Protein AF-A0A0T6AT13-F1 (afdb_monomer_lite)

Organism: NCBI:txid1629725

Foldseek 3Di:
DDDDDDPPDPPDPPVVVVVVVVVVVVVVVVVVVVVVVVVVVVVVVVVVVVVVVVVVVVVVVVVVVVVVVVVVVVVVVVPDDDDDDDDDDDDDDDDDDPVVVPVVVVVCVPDDDPPPCVVVVVDPVVVVVVVVVVVCVVPPPDDPDPDDPPLPVVLQVQLVVLQVVLVVCVVVVNLVSSLVSLVSSCVSPVLALVSLLSNLVSCVVVVVLVSSLVSLVSSCVSPVPPVSSVVSNVD

InterPro domains:
  IPR011990 Tetratricopeptide-like helical domain superfamily [G3DSA:1.25.40.10] (143-235)
  IPR011990 Tetratricopeptide-like helical domain superfamily [SSF48452] (158-235)
  IPR019734 Tetratricopeptide repeat [PS50005] (159-192)
  IPR019734 Tetratricopeptide repeat [SM00028] (159-192)
  IPR019734 Tetratricopeptide repeat [SM00028] (193-226)
  IPR051966 RNA polymerase II-associated protein 3 [PTHR46423] (151-234)

Structure (mmCIF, N/CA/C/O backbone):
data_AF-A0A0T6AT13-F1
#
_entry.id   AF-A0A0T6AT13-F1
#
loop_
_atom_site.group_PDB
_atom_site.id
_atom_site.type_symbol
_atom_site.label_atom_id
_atom_site.label_alt_id
_atom_site.label_comp_id
_atom_site.label_asym_id
_atom_site.label_entity_id
_atom_site.label_seq_id
_atom_site.pdbx_PDB_ins_code
_atom_site.Cartn_x
_atom_site.Cartn_y
_atom_site.Cartn_z
_atom_site.occupancy
_atom_site.B_iso_or_equiv
_atom_site.auth_seq_id
_atom_site.auth_comp_id
_atom_site.auth_asym_id
_atom_site.auth_atom_id
_atom_site.pdbx_PDB_model_num
ATOM 1 N N . LEU A 1 1 ? -25.275 63.028 41.346 1.00 38.91 1 LEU A N 1
ATOM 2 C CA . LEU A 1 1 ? -23.896 62.851 40.832 1.00 38.91 1 LEU A CA 1
ATOM 3 C C . LEU A 1 1 ? -23.951 62.010 39.558 1.00 38.91 1 LEU A C 1
ATOM 5 O O . LEU A 1 1 ? -23.822 60.796 39.616 1.00 38.91 1 LEU A O 1
ATOM 9 N N . PHE A 1 2 ? -24.221 62.655 38.420 1.00 42.12 2 PHE A N 1
ATOM 10 C CA . PHE A 1 2 ? -24.147 62.031 37.097 1.00 42.12 2 PHE A CA 1
ATOM 11 C C . PHE A 1 2 ? -22.669 61.923 36.704 1.00 42.12 2 PHE A C 1
ATOM 13 O O . PHE A 1 2 ? -22.025 62.946 36.481 1.00 42.12 2 PHE A O 1
ATOM 20 N N . LYS A 1 3 ? -22.113 60.708 36.652 1.00 43.31 3 LYS A N 1
ATOM 21 C CA . LYS A 1 3 ? -20.824 60.470 35.992 1.00 43.31 3 LYS A CA 1
ATOM 22 C C . LYS A 1 3 ? -21.090 60.056 34.548 1.00 43.31 3 LYS A C 1
ATOM 24 O O . LYS A 1 3 ? -21.742 59.051 34.292 1.00 43.31 3 LYS A O 1
ATOM 29 N N . LEU A 1 4 ? -20.588 60.895 33.647 1.00 47.19 4 LEU A N 1
ATOM 30 C CA . LEU A 1 4 ? -20.510 60.721 32.203 1.00 47.19 4 LEU A CA 1
ATOM 31 C C . LEU A 1 4 ? -19.910 59.354 31.848 1.00 47.19 4 LEU A C 1
ATOM 33 O O . LEU A 1 4 ? -18.768 59.063 32.201 1.00 47.19 4 LEU A O 1
ATOM 37 N N . ILE A 1 5 ? -20.677 58.537 31.129 1.00 48.38 5 ILE A N 1
ATOM 38 C CA . ILE A 1 5 ? -20.179 57.334 30.462 1.00 48.38 5 ILE A CA 1
ATOM 39 C C . ILE A 1 5 ? -19.706 57.772 29.072 1.00 48.38 5 ILE A C 1
ATOM 41 O O . ILE A 1 5 ? -20.489 58.282 28.273 1.00 48.38 5 ILE A O 1
ATOM 45 N N . ASN A 1 6 ? -18.404 57.623 28.822 1.00 49.78 6 ASN A N 1
ATOM 46 C CA . ASN A 1 6 ? -17.755 57.887 27.538 1.00 49.78 6 ASN A CA 1
ATOM 47 C C . ASN A 1 6 ? -18.427 57.089 26.398 1.00 49.78 6 ASN A C 1
ATOM 49 O O . ASN A 1 6 ? -18.512 55.865 26.509 1.00 49.78 6 ASN A O 1
ATOM 53 N N . PRO A 1 7 ? -18.822 57.712 25.271 1.00 52.53 7 PRO A N 1
ATOM 54 C CA . PRO A 1 7 ? -19.516 57.025 24.174 1.00 52.53 7 PRO A CA 1
ATOM 55 C C . PRO A 1 7 ? -18.611 56.212 23.219 1.00 52.53 7 PRO A C 1
ATOM 57 O O . PRO A 1 7 ? -19.068 55.812 22.154 1.00 52.53 7 PRO A O 1
ATOM 60 N N . HIS A 1 8 ? -17.346 55.933 23.567 1.00 51.00 8 HIS A N 1
ATOM 61 C CA . HIS A 1 8 ? -16.377 55.315 22.641 1.00 51.00 8 HIS A CA 1
ATOM 62 C C . HIS A 1 8 ? -15.803 53.949 23.047 1.00 51.00 8 HIS A C 1
ATOM 64 O O . HIS A 1 8 ? -14.926 53.440 22.354 1.00 51.00 8 HIS A O 1
ATOM 70 N N . GLN A 1 9 ? -16.296 53.298 24.103 1.00 53.25 9 GLN A N 1
ATOM 71 C CA . GLN A 1 9 ? -15.906 51.910 24.384 1.00 53.25 9 GLN A CA 1
ATOM 72 C C . GLN A 1 9 ? -16.997 50.942 23.932 1.00 53.25 9 GLN A C 1
ATOM 74 O O . GLN A 1 9 ? -17.896 50.579 24.687 1.00 53.25 9 GLN A O 1
ATOM 79 N N . ILE A 1 10 ? -16.899 50.516 22.671 1.00 57.34 10 ILE A N 1
ATOM 80 C CA . ILE A 1 10 ? -17.617 49.343 22.170 1.00 57.34 10 ILE A CA 1
ATOM 81 C C . ILE A 1 10 ? -17.019 48.134 22.897 1.00 57.34 10 ILE A C 1
ATOM 83 O O . ILE A 1 10 ? -15.952 47.642 22.540 1.00 57.34 10 ILE A O 1
ATOM 87 N N . PHE A 1 11 ? -17.679 47.691 23.966 1.00 51.84 11 PHE A N 1
ATOM 88 C CA . PHE A 1 11 ? -17.294 46.499 24.711 1.00 51.84 11 PHE A CA 1
ATOM 89 C C . PHE A 1 11 ? -17.642 45.268 23.867 1.00 51.84 11 PHE A C 1
ATOM 91 O O . PHE A 1 11 ? -18.781 44.798 23.855 1.00 51.84 11 PHE A O 1
ATOM 98 N N . ILE A 1 12 ? -16.676 44.788 23.084 1.00 61.16 12 ILE A N 1
ATOM 99 C CA . ILE A 1 12 ? -16.826 43.559 22.306 1.00 61.16 12 ILE A CA 1
ATOM 100 C C . ILE A 1 12 ? -16.731 42.387 23.297 1.00 61.16 12 ILE A C 1
ATOM 102 O O . ILE A 1 12 ? -15.705 42.242 23.962 1.00 61.16 12 ILE A O 1
ATOM 106 N N . PRO A 1 13 ? -17.777 41.551 23.445 1.00 68.75 13 PRO A N 1
ATOM 107 C CA . PRO A 1 13 ? -17.724 40.402 24.340 1.00 68.75 13 PRO A CA 1
ATOM 108 C C . PRO A 1 13 ? -16.609 39.444 23.901 1.00 68.75 13 PRO A C 1
ATOM 110 O O . PRO A 1 13 ? -16.434 39.201 22.708 1.00 68.75 13 PRO A O 1
ATOM 113 N N . HIS A 1 14 ? -15.874 38.879 24.862 1.00 67.62 14 HIS A N 1
ATOM 114 C CA . HIS A 1 14 ? -14.700 38.020 24.634 1.00 67.62 14 HIS A CA 1
ATOM 115 C C . HIS A 1 14 ? -14.957 36.875 23.634 1.00 67.62 14 HIS A C 1
ATOM 117 O O . HIS A 1 14 ? -14.102 36.541 22.819 1.00 67.62 14 HIS A O 1
ATOM 123 N N . SER A 1 15 ? -16.182 36.346 23.609 1.00 68.81 15 SER A N 1
ATOM 124 C CA . SER A 1 15 ? -16.637 35.338 22.647 1.00 68.81 15 SER A CA 1
ATOM 125 C C . SER A 1 15 ? -16.619 35.806 21.185 1.00 68.81 15 SER A C 1
ATOM 127 O O . SER A 1 15 ? -16.363 34.999 20.298 1.00 68.81 15 SER A O 1
ATOM 129 N N . ARG A 1 16 ? -16.841 37.096 20.908 1.00 72.50 16 ARG A N 1
ATOM 130 C CA . ARG A 1 16 ? -16.719 37.668 19.556 1.00 72.50 16 ARG A CA 1
ATOM 131 C C . ARG A 1 16 ? -15.264 37.892 19.152 1.00 72.50 16 ARG A C 1
ATOM 133 O O . ARG A 1 16 ? -14.948 37.710 17.983 1.00 72.50 16 ARG A O 1
ATOM 140 N N . GLN A 1 17 ? -14.386 38.223 20.099 1.00 72.12 17 GLN A N 1
ATOM 141 C CA . GLN A 1 17 ? -12.953 38.379 19.830 1.00 72.12 17 GLN A CA 1
ATOM 142 C C . GLN A 1 17 ? -12.318 37.044 19.419 1.00 72.12 17 GLN A C 1
ATOM 144 O O . GLN A 1 17 ? -11.641 36.970 18.399 1.00 72.12 17 GLN A O 1
ATOM 149 N N . LEU A 1 18 ? -12.640 35.972 20.148 1.00 74.19 18 LEU A N 1
ATOM 150 C CA . LEU A 1 18 ? -12.190 34.615 19.826 1.00 74.19 18 LEU A CA 1
ATOM 151 C C . LEU A 1 18 ? -12.711 34.132 18.466 1.00 74.19 18 LEU A C 1
ATOM 153 O O . LEU A 1 18 ? -12.005 33.441 17.739 1.00 74.19 18 LEU A O 1
ATOM 157 N N . TRP A 1 19 ? -13.936 34.514 18.094 1.00 76.25 19 TRP A N 1
ATOM 158 C CA . TRP A 1 19 ? -14.505 34.153 16.795 1.00 76.25 19 TRP A CA 1
ATOM 159 C C . TRP A 1 19 ? -13.797 34.872 15.638 1.00 76.25 19 TRP A C 1
ATOM 161 O O . TRP A 1 19 ? -13.517 34.260 14.610 1.00 76.25 19 TRP A O 1
ATOM 171 N N . ILE A 1 20 ? -13.442 36.148 15.821 1.00 77.94 20 ILE A N 1
ATOM 172 C CA . ILE A 1 20 ? -12.659 36.917 14.843 1.00 77.94 20 ILE A CA 1
ATOM 173 C C . ILE A 1 20 ? -11.252 36.326 14.689 1.00 77.94 20 ILE A C 1
ATOM 175 O O . ILE A 1 20 ? -10.783 36.164 13.561 1.00 77.94 20 ILE A O 1
ATOM 179 N N . GLU A 1 21 ? -10.591 35.957 15.788 1.00 78.56 21 GLU A N 1
ATOM 180 C CA . GLU A 1 21 ? -9.278 35.301 15.744 1.00 78.56 21 GLU A CA 1
ATOM 181 C C . GLU A 1 21 ? -9.344 33.927 15.068 1.00 78.56 21 GLU A C 1
ATOM 183 O O . GLU A 1 21 ? -8.502 33.624 14.227 1.00 78.56 21 GLU A O 1
ATOM 188 N N . PHE A 1 22 ? -10.381 33.130 15.341 1.00 82.56 22 PHE A N 1
ATOM 189 C CA . PHE A 1 22 ? -10.577 31.824 14.708 1.00 82.56 22 PHE A CA 1
ATOM 190 C C . PHE A 1 22 ? -10.792 31.929 13.191 1.00 82.56 22 PHE A C 1
ATOM 192 O O . PHE A 1 22 ? -10.155 31.210 12.420 1.00 82.56 22 PHE A O 1
ATOM 199 N N . VAL A 1 23 ? -11.643 32.856 12.738 1.00 80.38 23 VAL A N 1
ATOM 200 C CA . VAL A 1 23 ? -11.892 33.085 11.303 1.00 80.38 23 VAL A CA 1
ATOM 201 C C . VAL A 1 23 ? -10.645 33.638 10.604 1.00 80.38 23 VAL A C 1
ATOM 203 O O . VAL A 1 23 ? -10.339 33.244 9.475 1.00 80.38 23 VAL A O 1
ATOM 206 N N . SER A 1 24 ? -9.887 34.501 11.284 1.00 80.00 24 SER A N 1
ATOM 207 C CA . SER A 1 24 ? -8.624 35.044 10.768 1.00 80.00 24 SER A CA 1
ATOM 208 C C . SER A 1 24 ? -7.549 33.962 10.657 1.00 80.00 24 SER A C 1
ATOM 210 O O . SER A 1 24 ? -6.867 33.876 9.638 1.00 80.00 24 SER A O 1
ATOM 212 N N . PHE A 1 25 ? -7.439 33.086 11.657 1.00 80.62 25 PHE A N 1
ATOM 213 C CA . PHE A 1 25 ? -6.496 31.969 11.664 1.00 80.62 25 PHE A CA 1
ATOM 214 C C . PHE A 1 25 ? -6.848 30.920 10.604 1.00 80.62 25 PHE A C 1
ATOM 216 O O . PHE A 1 25 ? -5.976 30.479 9.859 1.00 80.62 25 PHE A O 1
ATOM 223 N N . SER A 1 26 ? -8.134 30.589 10.453 1.00 81.38 26 SER A N 1
ATOM 224 C CA . SER A 1 26 ? -8.601 29.697 9.387 1.00 81.38 26 SER A CA 1
ATOM 225 C C . SER A 1 26 ? -8.338 30.280 7.998 1.00 81.38 26 SER A C 1
ATOM 227 O O . SER A 1 26 ? -7.904 29.553 7.110 1.00 81.38 26 SER A O 1
ATOM 229 N N . SER A 1 27 ? -8.561 31.583 7.800 1.00 78.19 27 SER A N 1
ATOM 230 C CA . SER A 1 27 ? -8.279 32.245 6.518 1.00 78.19 27 SER A CA 1
ATOM 231 C C . SER A 1 27 ? -6.782 32.285 6.221 1.00 78.19 27 SER A C 1
ATOM 233 O O . SER A 1 27 ? -6.376 32.065 5.084 1.00 78.19 27 SER A O 1
ATOM 235 N N . PHE A 1 28 ? -5.950 32.503 7.242 1.00 80.19 28 PHE A N 1
ATOM 236 C CA . PHE A 1 28 ? -4.496 32.471 7.117 1.00 80.19 28 PHE A CA 1
ATOM 237 C C . PHE A 1 28 ? -3.976 31.071 6.760 1.00 80.19 28 PHE A C 1
ATOM 239 O O . PHE A 1 28 ? -3.130 30.945 5.877 1.00 80.19 28 PHE A O 1
ATOM 246 N N . ILE A 1 29 ? -4.520 30.016 7.376 1.00 78.50 29 ILE A N 1
ATOM 247 C CA . ILE A 1 29 ? -4.197 28.625 7.025 1.00 78.50 29 ILE A CA 1
ATOM 248 C C . ILE A 1 29 ? -4.633 28.311 5.592 1.00 78.50 29 ILE A C 1
ATOM 250 O O . ILE A 1 29 ? -3.840 27.759 4.836 1.00 78.50 29 ILE A O 1
ATOM 254 N N . CYS A 1 30 ? -5.848 28.695 5.187 1.00 70.69 30 CYS A N 1
ATOM 255 C CA . CYS A 1 30 ? -6.319 28.484 3.817 1.00 70.69 30 CYS A CA 1
ATOM 256 C C . CYS A 1 30 ? -5.446 29.213 2.788 1.00 70.69 30 CYS A C 1
ATOM 258 O O . CYS A 1 30 ? -5.087 28.626 1.772 1.00 70.69 30 CYS A O 1
ATOM 260 N N . LEU A 1 31 ? -5.054 30.463 3.056 1.00 71.69 31 LEU A N 1
ATOM 261 C CA . LEU A 1 31 ? -4.135 31.208 2.192 1.00 71.69 31 LEU A CA 1
ATOM 262 C C . LEU A 1 31 ? -2.768 30.521 2.104 1.00 71.69 31 LEU A C 1
ATOM 264 O O . LEU A 1 31 ? -2.237 30.380 1.008 1.00 71.69 31 LEU A O 1
ATOM 268 N N . LYS A 1 32 ? -2.227 30.034 3.228 1.00 72.88 32 LYS A N 1
ATOM 269 C CA . LYS A 1 32 ? -0.953 29.301 3.253 1.00 72.88 32 LYS A CA 1
ATOM 270 C C . LYS A 1 32 ? -1.020 27.949 2.544 1.00 72.88 32 LYS A C 1
ATOM 272 O O . LYS A 1 32 ? -0.045 27.561 1.908 1.00 72.88 32 LYS A O 1
ATOM 277 N N . PHE A 1 33 ? -2.155 27.260 2.617 1.00 69.81 33 PHE A N 1
ATOM 278 C CA . PHE A 1 33 ? -2.393 26.005 1.908 1.00 69.81 33 PHE A CA 1
ATOM 279 C C . PHE A 1 33 ? -2.449 26.227 0.387 1.00 69.81 33 PHE A C 1
ATOM 281 O O . PHE A 1 33 ? -1.723 25.576 -0.356 1.00 69.81 33 PHE A O 1
ATOM 288 N N . VAL A 1 34 ? -3.206 27.233 -0.068 1.00 72.44 34 VAL A N 1
ATOM 289 C CA . VAL A 1 34 ? -3.272 27.615 -1.492 1.00 72.44 34 VAL A CA 1
ATOM 290 C C . VAL A 1 34 ? -1.914 28.111 -2.014 1.00 72.44 34 VAL A C 1
ATOM 292 O O . VAL A 1 34 ? -1.533 27.808 -3.144 1.00 72.44 34 VAL A O 1
ATOM 295 N N . GLU A 1 35 ? -1.153 28.842 -1.197 1.00 73.31 35 GLU A N 1
ATOM 296 C CA . GLU A 1 35 ? 0.197 29.310 -1.539 1.00 73.31 35 GLU A CA 1
ATOM 297 C C . GLU A 1 35 ? 1.196 28.142 -1.667 1.00 73.31 35 GLU A C 1
ATOM 299 O O . GLU A 1 35 ? 2.007 28.125 -2.595 1.00 73.31 35 GLU A O 1
ATOM 304 N N . MET A 1 36 ? 1.100 27.132 -0.792 1.00 71.00 36 MET A N 1
ATOM 305 C CA . MET A 1 36 ? 1.896 25.903 -0.892 1.00 71.00 36 MET A CA 1
ATOM 306 C C . MET A 1 36 ? 1.592 25.109 -2.165 1.00 71.00 36 MET A C 1
ATOM 308 O O . MET A 1 36 ? 2.526 24.691 -2.852 1.00 71.00 36 MET A O 1
ATOM 312 N N . ASP A 1 37 ? 0.315 24.934 -2.505 1.00 77.38 37 ASP A N 1
ATOM 313 C CA . ASP A 1 37 ? -0.089 24.203 -3.710 1.00 77.38 37 ASP A CA 1
ATOM 314 C C . ASP A 1 37 ? 0.348 24.934 -4.988 1.00 77.38 37 ASP A C 1
ATOM 316 O O . ASP A 1 37 ? 0.840 24.309 -5.929 1.00 77.38 37 ASP A O 1
ATOM 320 N N . SER A 1 38 ? 0.264 26.270 -5.008 1.00 83.62 38 SER A N 1
ATOM 321 C CA . SER A 1 38 ? 0.769 27.087 -6.119 1.00 83.62 38 SER A CA 1
ATOM 322 C C . SER A 1 38 ? 2.281 26.936 -6.300 1.00 83.62 38 SER A C 1
ATOM 324 O O . SER A 1 38 ? 2.760 26.847 -7.431 1.00 83.62 38 SER A O 1
ATOM 326 N N . PHE A 1 39 ? 3.044 26.904 -5.205 1.00 87.50 39 PHE A N 1
ATOM 327 C CA . PHE A 1 39 ? 4.494 26.719 -5.255 1.00 87.50 39 PHE A CA 1
ATOM 328 C C . PHE A 1 39 ? 4.872 25.318 -5.750 1.00 87.50 39 PHE A C 1
ATOM 330 O O . PHE A 1 39 ? 5.766 25.178 -6.587 1.00 87.50 39 PHE A O 1
ATOM 337 N N . LEU A 1 40 ? 4.174 24.282 -5.275 1.00 86.19 40 LEU A N 1
ATOM 338 C CA . LEU A 1 40 ? 4.412 22.903 -5.696 1.00 86.19 40 LEU A CA 1
ATOM 339 C C . LEU A 1 40 ? 4.085 22.707 -7.180 1.00 86.19 40 LEU A C 1
ATOM 341 O O . LEU A 1 40 ? 4.880 22.111 -7.904 1.00 86.19 40 LEU A O 1
ATOM 345 N N . LEU A 1 41 ? 2.969 23.273 -7.648 1.00 85.06 41 LEU A N 1
ATOM 346 C CA . LEU A 1 41 ? 2.588 23.235 -9.057 1.00 85.06 41 LEU A CA 1
ATOM 347 C C . LEU A 1 41 ? 3.609 23.973 -9.930 1.00 85.06 41 LEU A C 1
ATOM 349 O O . LEU A 1 41 ? 4.006 23.476 -10.981 1.00 85.06 41 LEU A O 1
ATOM 353 N N . GLN A 1 42 ? 4.088 25.135 -9.482 1.00 88.88 42 GLN A N 1
ATOM 354 C CA . GLN A 1 42 ? 5.111 25.894 -10.200 1.00 88.88 42 GLN A CA 1
ATOM 355 C C . GLN A 1 42 ? 6.451 25.148 -10.261 1.00 88.88 42 GLN A C 1
ATOM 357 O O . GLN A 1 42 ? 7.131 25.199 -11.289 1.00 88.88 42 GLN A O 1
ATOM 362 N N . LYS A 1 43 ? 6.824 24.441 -9.187 1.00 91.31 43 LYS A N 1
ATOM 363 C CA . LYS A 1 43 ? 8.002 23.571 -9.165 1.00 91.31 43 LYS A CA 1
ATOM 364 C C . LYS A 1 43 ? 7.837 22.411 -10.149 1.00 91.31 43 LYS A C 1
ATOM 366 O O . LYS A 1 43 ? 8.694 22.232 -11.000 1.00 91.31 43 LYS A O 1
ATOM 371 N N . GLN A 1 44 ? 6.708 21.708 -10.112 1.00 89.62 44 GLN A N 1
ATOM 372 C CA . GLN A 1 44 ? 6.439 20.589 -11.016 1.00 89.62 44 GLN A CA 1
ATOM 373 C C . GLN A 1 44 ? 6.456 21.011 -12.492 1.00 89.62 44 GLN A C 1
ATOM 375 O O . GLN A 1 44 ? 7.009 20.308 -13.328 1.00 89.62 44 GLN A O 1
ATOM 380 N N . VAL A 1 45 ? 5.888 22.172 -12.832 1.00 93.12 45 VAL A N 1
ATOM 381 C CA . VAL A 1 45 ? 5.938 22.698 -14.208 1.00 93.12 45 VAL A CA 1
ATOM 382 C C . VAL A 1 45 ? 7.373 23.012 -14.634 1.00 93.12 45 VAL A C 1
ATOM 384 O O . VAL A 1 45 ? 7.723 22.785 -15.789 1.00 93.12 45 VAL A O 1
ATOM 387 N N . ARG A 1 46 ? 8.206 23.524 -13.719 1.00 92.50 46 ARG A N 1
ATOM 388 C CA . ARG A 1 46 ? 9.624 23.787 -13.988 1.00 92.50 46 ARG A CA 1
ATOM 389 C C . ARG A 1 46 ? 10.398 22.491 -14.209 1.00 92.50 46 ARG A C 1
ATOM 391 O O . ARG A 1 46 ? 11.127 22.424 -15.189 1.00 92.50 46 ARG A O 1
ATOM 398 N N . ASP A 1 47 ? 10.204 21.509 -13.337 1.00 90.94 47 ASP A N 1
ATOM 399 C CA . ASP A 1 47 ? 10.892 20.219 -13.395 1.00 90.94 47 ASP A CA 1
ATOM 400 C C . ASP A 1 47 ? 10.490 19.469 -14.687 1.00 90.94 47 ASP A C 1
ATOM 402 O O . ASP A 1 47 ? 11.337 19.120 -15.501 1.00 90.94 47 ASP A O 1
ATOM 406 N N . ASN A 1 48 ? 9.191 19.399 -15.005 1.00 92.44 48 ASN A N 1
ATOM 407 C CA . ASN A 1 48 ? 8.721 18.829 -16.275 1.00 92.44 48 ASN A CA 1
ATOM 408 C C . ASN A 1 48 ? 9.300 19.552 -17.510 1.00 92.44 48 ASN A C 1
ATOM 410 O O . ASN A 1 48 ? 9.529 18.938 -18.553 1.00 92.44 48 ASN A O 1
ATOM 414 N N . ALA A 1 49 ? 9.483 20.876 -17.430 1.00 95.69 49 ALA A N 1
ATOM 415 C CA . ALA A 1 49 ? 10.065 21.652 -18.520 1.00 95.69 49 ALA A CA 1
ATOM 416 C C . ALA A 1 49 ? 11.572 21.396 -18.668 1.00 95.69 49 ALA A C 1
ATOM 418 O O . ALA A 1 49 ? 12.048 21.351 -19.803 1.00 95.69 49 ALA A O 1
ATOM 419 N N . SER A 1 50 ? 12.312 21.221 -17.566 1.00 93.94 50 SER A N 1
ATOM 420 C CA . SER A 1 50 ? 13.730 20.848 -17.625 1.00 93.94 50 SER A CA 1
ATOM 421 C C . SER A 1 50 ? 13.920 19.452 -18.199 1.00 93.94 50 SER A C 1
ATOM 423 O O . SER A 1 50 ? 14.755 19.291 -19.084 1.00 93.94 50 SER A O 1
ATOM 425 N N . ASP A 1 51 ? 13.090 18.490 -17.801 1.00 93.38 51 ASP A N 1
ATOM 426 C CA . ASP A 1 51 ? 13.182 17.109 -18.284 1.00 93.38 51 ASP A CA 1
ATOM 427 C C . ASP A 1 51 ? 12.932 17.045 -19.798 1.00 93.38 51 ASP A C 1
ATOM 429 O O . ASP A 1 51 ? 13.659 16.399 -20.554 1.00 93.38 51 ASP A O 1
ATOM 433 N N . LEU A 1 52 ? 11.935 17.797 -20.281 1.00 95.44 52 LEU A N 1
ATOM 434 C CA . LEU A 1 52 ? 11.658 17.893 -21.714 1.00 95.44 52 LEU A CA 1
ATOM 435 C C . LEU A 1 52 ? 12.824 18.535 -22.483 1.00 95.44 52 LEU A C 1
ATOM 437 O O . LEU A 1 52 ? 13.125 18.128 -23.609 1.00 95.44 52 LEU A O 1
ATOM 441 N N . GLN A 1 53 ? 13.471 19.548 -21.901 1.00 94.88 53 GLN A N 1
ATOM 442 C CA . GLN A 1 53 ? 14.642 20.191 -22.500 1.00 94.88 53 GLN A CA 1
ATOM 443 C C . GLN A 1 53 ? 15.843 19.247 -22.570 1.00 94.88 53 GLN A C 1
ATOM 445 O O . GLN A 1 53 ? 16.530 19.230 -23.593 1.00 94.88 53 GLN A O 1
ATOM 450 N N . GLU A 1 54 ? 16.076 18.461 -21.521 1.00 96.19 54 GLU A N 1
ATOM 451 C CA . GLU A 1 54 ? 17.130 17.450 -21.470 1.00 96.19 54 GLU A CA 1
ATOM 452 C C . GLU A 1 54 ? 16.913 16.380 -22.544 1.00 96.19 54 GLU A C 1
ATOM 454 O O . GLU A 1 54 ? 17.788 16.184 -23.388 1.00 96.19 54 GLU A O 1
ATOM 459 N N . TYR A 1 55 ? 15.697 15.835 -22.646 1.00 95.25 55 TYR A N 1
ATOM 460 C CA . TYR A 1 55 ? 15.337 14.881 -23.698 1.00 95.25 55 TYR A CA 1
ATOM 461 C C . TYR A 1 55 ? 15.575 15.436 -25.113 1.00 95.25 55 TYR A C 1
ATOM 463 O O . TYR A 1 55 ? 16.143 14.773 -25.985 1.00 95.25 55 TYR A O 1
ATOM 471 N N . CYS A 1 56 ? 15.171 16.686 -25.366 1.00 96.75 56 CYS A N 1
ATOM 472 C CA . CYS A 1 56 ? 15.383 17.318 -26.671 1.00 96.75 56 CYS A CA 1
ATOM 473 C C . CYS A 1 56 ? 16.871 17.492 -26.998 1.00 96.75 56 CYS A C 1
ATOM 475 O O . CYS A 1 56 ? 17.264 17.387 -28.164 1.00 96.75 56 CYS A O 1
ATOM 477 N N . LYS A 1 57 ? 17.692 17.774 -25.984 1.00 96.56 57 LYS A N 1
ATOM 478 C CA . LYS A 1 57 ? 19.134 17.956 -26.129 1.00 96.56 57 LYS A CA 1
ATOM 479 C C . LYS A 1 57 ? 19.830 16.631 -26.433 1.00 96.56 57 LYS A C 1
ATOM 481 O O . LYS A 1 57 ? 20.595 16.579 -27.394 1.00 96.56 57 LYS A O 1
ATOM 486 N N . GLU A 1 58 ? 19.514 15.568 -25.699 1.00 97.25 58 GLU A N 1
ATOM 487 C CA . GLU A 1 58 ? 20.043 14.222 -25.958 1.00 97.25 58 GLU A CA 1
ATOM 488 C C . GLU A 1 58 ? 19.722 13.759 -27.383 1.00 97.25 58 GLU A C 1
ATOM 490 O O . GLU A 1 58 ? 20.593 13.271 -28.105 1.00 97.25 58 GLU A O 1
ATOM 495 N N . LEU A 1 59 ? 18.490 13.998 -27.846 1.00 95.81 59 LEU A N 1
ATOM 496 C CA . LEU A 1 59 ? 18.075 13.631 -29.199 1.00 95.81 59 LEU A CA 1
ATOM 497 C C . LEU A 1 59 ? 18.873 14.385 -30.278 1.00 95.81 59 LEU A C 1
ATOM 499 O O . LEU A 1 59 ? 19.236 13.820 -31.315 1.00 95.81 59 LEU A O 1
ATOM 503 N N . GLN A 1 60 ? 19.167 15.668 -30.047 1.00 95.75 60 GLN A N 1
ATOM 504 C CA . GLN A 1 60 ? 20.010 16.464 -30.942 1.00 95.75 60 GLN A CA 1
ATOM 505 C C . GLN A 1 60 ? 21.465 15.991 -30.935 1.00 95.75 60 GLN A C 1
ATOM 507 O O . GLN A 1 60 ? 22.092 15.931 -31.996 1.00 95.75 60 GLN A O 1
ATOM 512 N N . GLU A 1 61 ? 22.002 15.656 -29.764 1.00 97.81 61 GLU A N 1
ATOM 513 C CA . GLU A 1 61 ? 23.352 15.116 -29.616 1.00 97.81 61 GLU A CA 1
ATOM 514 C C . GLU A 1 61 ? 23.489 13.792 -30.364 1.00 97.81 61 GLU A C 1
ATOM 516 O O . GLU A 1 61 ? 24.352 13.684 -31.238 1.00 97.81 61 GLU A O 1
ATOM 521 N N . TRP A 1 62 ? 22.563 12.857 -30.150 1.00 96.06 62 TRP A N 1
ATOM 522 C C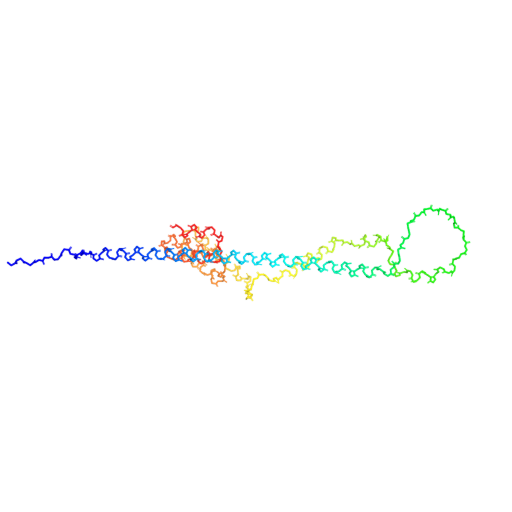A . TRP A 1 62 ? 22.540 11.579 -30.857 1.00 96.06 62 TRP A CA 1
ATOM 523 C C . TRP A 1 62 ? 22.440 11.760 -32.378 1.00 96.06 62 TRP A C 1
ATOM 525 O O . TRP A 1 62 ? 23.196 11.161 -33.147 1.00 96.06 62 TRP A O 1
ATOM 535 N N . GLY A 1 63 ? 21.576 12.670 -32.841 1.00 96.38 63 GLY A N 1
ATOM 536 C CA . GLY A 1 63 ? 21.476 13.007 -34.262 1.00 96.38 63 GLY A CA 1
ATOM 537 C C . GLY A 1 63 ? 22.780 13.568 -34.850 1.00 96.38 63 GLY A C 1
ATOM 538 O O . GLY A 1 63 ? 23.111 13.302 -36.009 1.00 96.38 63 GLY A O 1
ATOM 539 N N . ASN A 1 64 ? 23.550 14.326 -34.067 1.00 95.38 64 ASN A N 1
ATOM 540 C CA . ASN A 1 64 ? 24.859 14.832 -34.478 1.00 95.38 64 ASN A CA 1
ATOM 541 C C . ASN A 1 64 ? 25.929 13.735 -34.476 1.00 95.38 64 ASN A C 1
ATOM 543 O O . ASN A 1 64 ? 26.789 13.725 -35.359 1.00 95.38 64 ASN A O 1
ATOM 547 N N . GLU A 1 65 ? 25.883 12.808 -33.522 1.00 95.94 65 GLU A N 1
ATOM 548 C CA . GLU A 1 65 ? 26.772 11.647 -33.487 1.00 95.94 65 GLU A CA 1
ATOM 549 C C . GLU A 1 65 ? 26.569 10.747 -34.703 1.00 95.94 65 GLU A C 1
ATOM 551 O O . GLU A 1 65 ? 27.542 10.431 -35.388 1.00 95.94 65 GLU A O 1
ATOM 556 N N . MET A 1 66 ? 25.320 10.432 -35.053 1.00 91.62 66 MET A N 1
ATOM 557 C CA . MET A 1 66 ? 25.010 9.641 -36.248 1.00 91.62 66 MET A CA 1
ATOM 558 C C . MET A 1 66 ? 25.546 10.301 -37.523 1.00 91.62 66 MET A C 1
ATOM 560 O O . MET A 1 66 ? 26.190 9.645 -38.342 1.00 91.62 66 MET A O 1
ATOM 564 N N . LYS A 1 67 ? 25.392 11.625 -37.660 1.00 94.69 67 LYS A N 1
ATOM 565 C CA . LYS A 1 67 ? 25.973 12.372 -38.790 1.00 94.69 67 LYS A CA 1
ATOM 566 C C . LYS A 1 67 ? 27.499 12.271 -38.832 1.00 94.69 67 LYS A C 1
ATOM 568 O O . LYS A 1 67 ? 28.064 12.100 -39.910 1.00 94.69 67 LYS A O 1
ATOM 573 N N . LYS A 1 68 ? 28.180 12.350 -37.682 1.00 93.19 68 LYS A N 1
ATOM 574 C CA . LYS A 1 68 ? 29.644 12.189 -37.605 1.00 93.19 68 LYS A CA 1
ATOM 575 C C . LYS A 1 68 ? 30.082 10.775 -37.989 1.00 93.19 68 LYS A C 1
ATOM 577 O O . LYS A 1 68 ? 31.101 10.624 -38.670 1.00 93.19 68 LYS A O 1
ATOM 582 N N . VAL A 1 69 ? 29.335 9.754 -37.570 1.00 92.25 69 VAL A N 1
ATOM 583 C CA . VAL A 1 69 ? 29.582 8.352 -37.942 1.00 92.25 69 VAL A CA 1
ATOM 584 C C . VAL A 1 69 ? 29.432 8.177 -39.455 1.00 92.25 69 VAL A C 1
ATOM 586 O O . VAL A 1 69 ? 30.354 7.680 -40.104 1.00 92.25 69 VAL A O 1
ATOM 589 N N . ASP A 1 70 ? 28.347 8.687 -40.040 1.00 86.88 70 ASP A N 1
ATOM 590 C CA . ASP A 1 70 ? 28.105 8.657 -41.488 1.00 86.88 70 ASP A CA 1
ATOM 591 C C . ASP A 1 70 ? 29.187 9.398 -42.284 1.00 86.88 70 ASP A C 1
ATOM 593 O O . ASP A 1 70 ? 29.660 8.915 -43.317 1.00 86.88 70 ASP A O 1
ATOM 597 N N . GLU A 1 71 ? 29.612 10.574 -41.820 1.00 89.00 71 GLU A N 1
ATOM 598 C CA . GLU A 1 71 ? 30.712 11.318 -42.437 1.00 89.00 71 GLU A CA 1
ATOM 599 C C . GLU A 1 71 ? 32.035 10.555 -42.364 1.00 89.00 71 GLU A C 1
ATOM 601 O O . GLU A 1 71 ? 32.794 10.543 -43.335 1.00 89.00 71 GLU A O 1
ATOM 606 N N . SER A 1 72 ? 32.313 9.895 -41.241 1.00 84.12 72 SER A N 1
ATOM 607 C CA . SER A 1 72 ? 33.521 9.085 -41.063 1.00 84.12 72 SER A CA 1
ATOM 608 C C . SER A 1 72 ? 33.520 7.877 -42.003 1.00 84.12 72 SER A C 1
ATOM 610 O O . SER A 1 72 ? 34.534 7.593 -42.647 1.00 84.12 72 SER A O 1
ATOM 612 N N . LEU A 1 73 ? 32.366 7.225 -42.171 1.00 77.06 73 LEU A N 1
ATOM 613 C CA . LEU A 1 73 ? 32.171 6.143 -43.138 1.00 77.06 73 LEU A CA 1
ATOM 614 C C . LEU A 1 73 ? 32.356 6.628 -44.582 1.00 77.06 73 LEU A C 1
ATOM 616 O O . LEU A 1 73 ? 33.070 5.990 -45.357 1.00 77.06 73 LEU A O 1
ATOM 620 N N . LYS A 1 74 ? 31.795 7.789 -44.945 1.00 81.62 74 LYS A N 1
ATOM 621 C CA . LYS A 1 74 ? 31.973 8.395 -46.278 1.00 81.62 74 LYS A CA 1
ATOM 622 C C . LYS A 1 74 ? 33.426 8.776 -46.556 1.00 81.62 74 LYS A C 1
ATOM 624 O O . LYS A 1 74 ? 33.921 8.510 -47.648 1.00 81.62 74 LYS A O 1
ATOM 629 N N . ARG A 1 75 ? 34.135 9.347 -45.577 1.00 74.00 75 ARG A N 1
ATOM 630 C CA . ARG A 1 75 ? 35.572 9.660 -45.693 1.00 74.00 75 ARG A CA 1
ATOM 631 C C . ARG A 1 75 ? 36.411 8.394 -45.868 1.00 74.00 75 ARG A C 1
ATOM 633 O O . ARG A 1 75 ? 37.323 8.394 -46.687 1.00 74.00 75 ARG A O 1
ATOM 640 N N . SER A 1 76 ? 36.060 7.309 -45.176 1.00 61.38 76 SER A N 1
ATOM 641 C CA . SER A 1 76 ? 36.697 5.997 -45.356 1.00 61.38 76 SER A CA 1
ATOM 642 C C . SER A 1 76 ? 36.393 5.385 -46.736 1.00 61.38 76 SER A C 1
ATOM 644 O O . SER A 1 76 ? 37.257 4.763 -47.353 1.00 61.38 76 SER A O 1
ATOM 646 N N . SER A 1 77 ? 35.197 5.639 -47.282 1.00 53.66 77 SER A N 1
ATOM 647 C CA . SER A 1 77 ? 34.793 5.212 -48.629 1.00 53.66 77 SER A CA 1
ATOM 648 C C . SER A 1 77 ? 35.447 6.010 -49.769 1.00 53.66 77 SER A C 1
ATOM 650 O O . SER A 1 77 ? 35.494 5.513 -50.893 1.00 53.66 77 SER A O 1
ATOM 652 N N . ASN A 1 78 ? 35.973 7.216 -49.521 1.00 52.00 78 ASN A N 1
ATOM 653 C CA . ASN A 1 78 ? 36.489 8.114 -50.567 1.00 52.00 78 ASN A CA 1
ATOM 654 C C . ASN A 1 78 ? 37.912 7.773 -51.069 1.00 52.00 78 ASN A C 1
ATOM 656 O O . ASN A 1 78 ? 38.492 8.529 -51.842 1.00 52.00 78 ASN A O 1
ATOM 660 N N . ASN A 1 79 ? 38.469 6.624 -50.666 1.00 50.47 79 ASN A N 1
ATOM 661 C CA . ASN A 1 79 ? 39.716 6.063 -51.207 1.00 50.47 79 ASN A CA 1
ATOM 662 C C . ASN A 1 79 ? 39.490 4.997 -52.300 1.00 50.47 79 ASN A C 1
ATOM 664 O O . ASN A 1 79 ? 40.417 4.264 -52.651 1.00 50.47 79 ASN A O 1
ATOM 668 N N . GLN A 1 80 ? 38.285 4.892 -52.866 1.00 44.78 80 GLN A N 1
ATOM 669 C CA . GLN A 1 80 ? 38.049 4.122 -54.090 1.00 44.78 80 GLN A CA 1
ATOM 670 C C . GLN A 1 80 ? 37.313 4.981 -55.118 1.00 44.78 80 GLN A C 1
ATOM 672 O O . GLN A 1 80 ? 36.216 5.474 -54.882 1.00 44.78 80 GLN A O 1
ATOM 677 N N . SER A 1 81 ? 37.986 5.167 -56.250 1.00 46.69 81 SER A N 1
ATOM 678 C CA . SER A 1 81 ? 37.554 5.894 -57.437 1.00 46.69 81 SER A CA 1
ATOM 679 C C . SER A 1 81 ? 36.172 5.466 -57.942 1.00 46.69 81 SER A C 1
ATOM 681 O O . SER A 1 81 ? 35.822 4.285 -57.928 1.00 46.69 81 SER A O 1
ATOM 683 N N . GLU A 1 82 ? 35.418 6.454 -58.432 1.00 50.66 82 GLU A N 1
ATOM 684 C CA . GLU A 1 82 ? 34.094 6.310 -59.044 1.00 50.66 82 GLU A CA 1
ATOM 685 C C . GLU A 1 82 ? 34.045 5.189 -60.094 1.00 50.66 82 GLU A C 1
ATOM 687 O O . GLU A 1 82 ? 34.922 5.058 -60.953 1.00 50.66 82 GLU A O 1
ATOM 692 N N . VAL A 1 83 ? 32.985 4.377 -60.045 1.00 47.34 83 VAL A N 1
ATOM 693 C CA . VAL A 1 83 ? 32.782 3.254 -60.969 1.00 47.34 83 VAL A CA 1
ATOM 694 C C . VAL A 1 83 ? 31.927 3.718 -62.159 1.00 47.34 83 VAL A C 1
ATOM 696 O O . VAL A 1 83 ? 30.867 4.306 -61.944 1.00 47.34 83 VAL A O 1
ATOM 699 N N . PRO A 1 84 ? 32.324 3.453 -63.420 1.00 50.84 84 PRO A N 1
ATOM 700 C CA . PRO A 1 84 ? 31.615 3.971 -64.586 1.00 50.84 84 PRO A CA 1
ATOM 701 C C . PRO A 1 84 ? 30.310 3.213 -64.880 1.00 50.84 84 PRO A C 1
ATOM 703 O O . PRO A 1 84 ? 30.212 1.995 -64.704 1.00 50.84 84 PRO A O 1
ATOM 706 N N . LEU A 1 85 ? 29.321 3.945 -65.411 1.00 45.31 85 LEU A N 1
ATOM 707 C CA . LEU A 1 85 ? 28.029 3.434 -65.885 1.00 45.31 85 LEU A CA 1
ATOM 708 C C . LEU A 1 85 ? 28.208 2.361 -66.975 1.00 45.31 85 LEU A C 1
ATOM 710 O O . LEU A 1 85 ? 28.808 2.587 -68.028 1.00 45.31 85 LEU A O 1
ATOM 714 N N . ARG A 1 86 ? 27.644 1.175 -66.729 1.00 39.09 86 ARG A N 1
ATOM 715 C CA . ARG A 1 86 ? 27.770 -0.010 -67.586 1.00 39.09 86 ARG A CA 1
ATOM 716 C C . ARG A 1 86 ? 26.928 0.124 -68.864 1.00 39.09 86 ARG A C 1
ATOM 718 O O . ARG A 1 86 ? 25.728 -0.130 -68.840 1.00 39.09 86 ARG A O 1
ATOM 725 N N . LYS A 1 87 ? 27.563 0.415 -70.006 1.00 42.41 87 LYS A N 1
ATOM 726 C CA . LYS A 1 87 ? 27.009 0.081 -71.334 1.00 42.41 87 LYS A CA 1
ATOM 727 C C . LYS A 1 87 ? 27.358 -1.368 -71.675 1.00 42.41 87 LYS A C 1
ATOM 729 O O . LYS A 1 87 ? 28.513 -1.776 -71.577 1.00 42.41 87 LYS A O 1
ATOM 734 N N . SER A 1 88 ? 26.359 -2.157 -72.052 1.00 42.12 88 SER A N 1
ATOM 735 C CA . SER A 1 88 ? 26.524 -3.558 -72.432 1.00 42.12 88 SER A CA 1
ATOM 736 C C . SER A 1 88 ? 27.044 -3.681 -73.867 1.00 42.12 88 SER A C 1
ATOM 738 O O . SER A 1 88 ? 26.420 -3.208 -74.815 1.00 42.12 88 SER A O 1
ATOM 740 N N . LYS A 1 89 ? 28.172 -4.376 -74.050 1.00 37.88 89 LYS A N 1
ATOM 741 C CA . LYS A 1 89 ? 28.503 -5.002 -75.334 1.00 37.88 89 LYS A CA 1
ATOM 742 C C . LYS A 1 89 ? 29.077 -6.395 -75.099 1.00 37.88 89 LYS A C 1
ATOM 744 O O . LYS A 1 89 ? 30.026 -6.578 -74.346 1.00 37.88 89 LYS A O 1
ATOM 749 N N . VAL A 1 90 ? 28.407 -7.368 -75.705 1.00 43.94 90 VAL A N 1
ATOM 750 C CA . VAL A 1 90 ? 28.704 -8.802 -75.683 1.00 43.94 90 VAL A CA 1
ATOM 751 C C . VAL A 1 90 ? 29.856 -9.085 -76.642 1.00 43.94 90 VAL A C 1
ATOM 753 O O . VAL A 1 90 ? 29.749 -8.700 -77.802 1.00 43.94 90 VAL A O 1
ATOM 756 N N . THR A 1 91 ? 30.885 -9.820 -76.210 1.00 31.47 91 THR A N 1
ATOM 757 C CA . THR A 1 91 ? 31.780 -10.565 -77.117 1.00 31.47 91 THR A CA 1
ATOM 758 C C . THR A 1 91 ? 32.431 -11.770 -76.425 1.00 31.47 91 THR A C 1
ATOM 760 O O . THR A 1 91 ? 32.723 -11.740 -75.233 1.00 31.47 91 THR A O 1
ATOM 763 N N . LYS A 1 92 ? 32.589 -12.833 -77.222 1.00 34.91 92 LYS A N 1
ATOM 764 C CA . LYS A 1 92 ? 32.897 -14.242 -76.923 1.00 34.91 92 LYS A CA 1
ATOM 765 C C . LYS A 1 92 ? 34.291 -14.483 -76.320 1.00 34.91 92 LYS A C 1
ATOM 767 O O . LYS A 1 92 ? 35.240 -13.780 -76.649 1.00 34.91 92 LYS A O 1
ATOM 772 N N . VAL A 1 93 ? 34.400 -15.528 -75.494 1.00 30.88 93 VAL A N 1
ATOM 773 C CA . VAL A 1 93 ? 35.650 -16.045 -74.908 1.00 30.88 93 VAL A CA 1
ATOM 774 C C . VAL A 1 93 ? 36.158 -17.217 -75.750 1.00 30.88 93 VAL A C 1
ATOM 776 O O . VAL A 1 93 ? 35.382 -18.119 -76.054 1.00 30.88 93 VAL A O 1
ATOM 779 N N . THR A 1 94 ? 37.450 -17.223 -76.082 1.00 29.81 94 THR A N 1
ATOM 780 C CA . THR A 1 94 ? 38.183 -18.416 -76.534 1.00 29.81 94 THR A CA 1
ATOM 781 C C . THR A 1 94 ? 39.294 -18.767 -75.550 1.00 29.81 94 THR A C 1
ATOM 783 O O . THR A 1 94 ? 39.933 -17.899 -74.952 1.00 29.81 94 THR A O 1
ATOM 786 N N . GLU A 1 95 ? 39.463 -20.071 -75.377 1.00 41.09 95 GLU A N 1
ATOM 787 C CA . GLU A 1 95 ? 40.305 -20.789 -74.427 1.00 41.09 95 GLU A CA 1
ATOM 788 C C . GLU A 1 95 ? 41.796 -20.602 -74.716 1.00 41.09 95 GLU A C 1
ATOM 790 O O . GLU A 1 95 ? 42.248 -20.966 -75.796 1.00 41.09 95 GLU A O 1
ATOM 795 N N . SER A 1 96 ? 42.567 -20.053 -73.766 1.00 38.38 96 SER A N 1
ATOM 796 C CA . SER A 1 96 ? 44.003 -20.370 -73.549 1.00 38.38 96 SER A CA 1
ATOM 797 C C . SER A 1 96 ? 44.653 -19.454 -72.499 1.00 38.38 96 SER A C 1
ATOM 799 O O . SER A 1 96 ? 45.517 -18.635 -72.802 1.00 38.38 96 SER A O 1
ATOM 801 N N . LYS A 1 97 ? 44.248 -19.585 -71.224 1.00 41.75 97 LYS A N 1
ATOM 802 C CA . LYS A 1 97 ? 45.014 -19.051 -70.071 1.00 41.75 97 LYS A CA 1
ATOM 803 C C . LYS A 1 97 ? 44.560 -19.666 -68.738 1.00 41.75 97 LYS A C 1
ATOM 805 O O . LYS A 1 97 ? 44.143 -18.966 -67.821 1.00 41.75 97 LYS A O 1
ATOM 810 N N . GLN A 1 98 ? 44.614 -20.994 -68.635 1.00 46.28 98 GLN A N 1
ATOM 811 C CA . GLN A 1 98 ? 44.202 -21.720 -67.423 1.00 46.28 98 GLN A CA 1
ATOM 812 C C . GLN A 1 98 ? 45.300 -21.848 -66.349 1.00 46.28 98 GLN A C 1
ATOM 814 O O . GLN A 1 98 ? 44.965 -22.050 -65.193 1.00 46.28 98 GLN A O 1
ATOM 819 N N . GLN A 1 99 ? 46.582 -21.604 -66.647 1.00 46.09 99 GLN A N 1
ATOM 820 C CA . GLN A 1 99 ? 47.666 -21.786 -65.657 1.00 46.09 99 GLN A CA 1
ATOM 821 C C . GLN A 1 99 ? 48.084 -20.527 -64.871 1.00 46.09 99 GLN A C 1
ATOM 823 O O . GLN A 1 99 ? 48.880 -20.619 -63.950 1.00 46.09 99 GLN A O 1
ATOM 828 N N . ILE A 1 100 ? 47.517 -19.348 -65.160 1.00 44.31 100 ILE A N 1
ATOM 829 C CA . ILE A 1 100 ? 47.741 -18.112 -64.364 1.00 44.31 100 ILE A CA 1
ATOM 830 C C . ILE A 1 100 ? 46.566 -17.868 -63.382 1.00 44.31 100 ILE A C 1
ATOM 832 O O . ILE A 1 100 ? 46.538 -16.887 -62.633 1.00 44.31 100 ILE A O 1
ATOM 836 N N . LEU A 1 101 ? 45.554 -18.747 -63.392 1.00 48.03 101 LEU A N 1
ATOM 837 C CA . LEU A 1 101 ? 44.318 -18.579 -62.624 1.00 48.03 101 LEU A CA 1
ATOM 838 C C . LEU A 1 101 ? 44.394 -19.156 -61.202 1.00 48.03 101 LEU A C 1
ATOM 840 O O . LEU A 1 101 ? 43.733 -18.611 -60.321 1.00 48.03 101 LEU A O 1
ATOM 844 N N . GLU A 1 102 ? 45.198 -20.192 -60.953 1.00 45.88 102 GLU A N 1
ATOM 845 C CA . GLU A 1 102 ? 45.185 -20.917 -59.670 1.00 45.88 102 GLU A CA 1
ATOM 846 C C . GLU A 1 102 ? 45.799 -20.105 -58.515 1.00 45.88 102 GLU A C 1
ATOM 848 O O . GLU A 1 102 ? 45.166 -19.959 -57.466 1.00 45.88 102 GLU A O 1
ATOM 853 N N . ASP A 1 103 ? 46.906 -19.390 -58.739 1.00 44.34 103 ASP A N 1
ATOM 854 C CA . ASP A 1 103 ? 47.495 -18.502 -57.717 1.00 44.34 103 ASP A CA 1
ATOM 855 C C . ASP A 1 103 ? 46.637 -17.259 -57.411 1.00 44.34 103 ASP A C 1
ATOM 857 O O . ASP A 1 103 ? 46.733 -16.642 -56.343 1.00 44.34 103 ASP A O 1
ATOM 861 N N . LYS A 1 104 ? 45.734 -16.889 -58.329 1.00 50.62 104 LYS A N 1
ATOM 862 C CA . LYS A 1 104 ? 44.751 -15.813 -58.119 1.00 50.62 104 LYS A CA 1
ATOM 863 C C . LYS A 1 104 ? 43.500 -16.279 -57.374 1.00 50.62 104 LYS A C 1
ATOM 865 O O . LYS A 1 104 ? 42.758 -15.420 -56.891 1.00 50.62 104 LYS A O 1
ATOM 870 N N . LEU A 1 105 ? 43.248 -17.584 -57.263 1.00 52.59 105 LEU A N 1
ATOM 871 C CA . LEU A 1 105 ? 42.079 -18.126 -56.564 1.00 52.59 105 LEU A CA 1
ATOM 872 C C . LEU A 1 105 ? 42.308 -18.227 -55.049 1.00 52.59 105 LEU A C 1
ATOM 874 O O . LEU A 1 105 ? 41.407 -17.877 -54.288 1.00 52.59 105 LEU A O 1
ATOM 878 N N . ILE A 1 106 ? 43.529 -18.530 -54.595 1.00 51.16 106 ILE A N 1
ATOM 879 C CA . ILE A 1 106 ? 43.850 -18.592 -53.154 1.00 51.16 106 ILE A CA 1
ATOM 880 C C . ILE A 1 106 ? 43.772 -17.201 -52.494 1.00 51.16 106 ILE A C 1
ATOM 882 O O . ILE A 1 106 ? 43.273 -17.059 -51.379 1.00 51.16 106 ILE A O 1
ATOM 886 N N . LYS A 1 107 ? 44.161 -16.128 -53.201 1.00 49.50 107 LYS A N 1
ATOM 887 C CA . LYS A 1 107 ? 44.021 -14.744 -52.696 1.00 49.50 107 LYS A CA 1
ATOM 888 C C . LYS A 1 107 ? 42.614 -14.151 -52.869 1.00 49.50 107 LYS A C 1
ATOM 890 O O . LYS A 1 107 ? 42.300 -13.154 -52.225 1.00 49.50 107 LYS A O 1
ATOM 895 N N . LYS A 1 108 ? 41.749 -14.757 -53.692 1.00 48.34 108 LYS A N 1
ATOM 896 C CA . LYS A 1 108 ? 40.334 -14.356 -53.833 1.00 48.34 108 LYS A CA 1
ATOM 897 C C . LYS A 1 108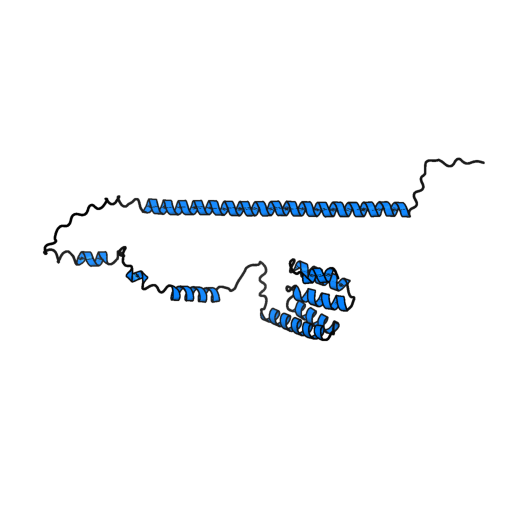 ? 39.403 -15.030 -52.825 1.00 48.34 108 LYS A C 1
ATOM 899 O O . LYS A 1 108 ? 38.330 -14.490 -52.582 1.00 48.34 108 LYS A O 1
ATOM 904 N N . ALA A 1 109 ? 39.822 -16.122 -52.187 1.00 52.38 109 ALA A N 1
ATOM 905 C CA . ALA A 1 109 ? 39.032 -16.844 -51.186 1.00 52.38 109 ALA A CA 1
ATOM 906 C C . ALA A 1 109 ? 38.752 -16.054 -49.886 1.00 52.38 109 ALA A C 1
ATOM 908 O O . ALA A 1 109 ? 37.966 -16.502 -49.061 1.00 52.38 109 ALA A O 1
ATOM 909 N N . LYS A 1 110 ? 39.357 -14.871 -49.697 1.00 57.59 110 LYS A N 1
ATOM 910 C CA . LYS A 1 110 ? 39.090 -13.984 -48.546 1.00 57.59 110 LYS A CA 1
ATOM 911 C C . LYS A 1 110 ? 38.227 -12.764 -48.874 1.00 57.59 110 LYS A C 1
ATOM 913 O O . LYS A 1 110 ? 37.966 -11.958 -47.987 1.00 57.59 110 LYS A O 1
ATOM 918 N N . LYS A 1 111 ? 37.788 -12.593 -50.126 1.00 54.59 111 LYS A N 1
ATOM 919 C CA . LYS A 1 111 ? 36.852 -11.520 -50.477 1.00 54.59 111 LYS A CA 1
ATOM 920 C C . LYS A 1 111 ? 35.457 -12.114 -50.589 1.00 54.59 111 LYS A C 1
ATOM 922 O O . LYS A 1 111 ? 35.141 -12.741 -51.597 1.00 54.59 111 LYS A O 1
ATOM 927 N N . ILE A 1 112 ? 34.649 -11.903 -49.553 1.00 57.53 112 ILE A N 1
ATOM 928 C CA . ILE A 1 112 ? 33.220 -12.226 -49.561 1.00 57.53 112 ILE A CA 1
ATOM 929 C C . ILE A 1 112 ? 32.615 -11.555 -50.802 1.00 57.53 112 ILE A C 1
ATOM 931 O O . ILE A 1 112 ? 32.735 -10.341 -50.993 1.00 57.53 112 ILE A O 1
ATOM 935 N N . LYS A 1 113 ? 32.064 -12.363 -51.712 1.00 66.56 113 LYS A N 1
ATOM 936 C CA . LYS A 1 113 ? 31.403 -11.872 -52.923 1.00 66.56 113 LYS A CA 1
ATOM 937 C C . LYS A 1 113 ? 30.105 -11.199 -52.494 1.00 66.56 113 LYS A C 1
ATOM 939 O O . LYS A 1 113 ? 29.353 -11.761 -51.709 1.00 66.56 113 LYS A O 1
ATOM 944 N N . SER A 1 114 ? 29.819 -10.023 -53.042 1.00 56.81 114 SER A N 1
ATOM 945 C CA . SER A 1 114 ? 28.655 -9.196 -52.685 1.00 56.81 114 SER A CA 1
ATOM 946 C C . SER A 1 114 ? 27.290 -9.809 -53.045 1.00 56.81 114 SER A C 1
ATOM 948 O O . SER A 1 114 ? 26.288 -9.107 -53.032 1.00 56.81 114 SER A O 1
ATOM 950 N N . CYS A 1 115 ? 27.243 -11.085 -53.424 1.00 54.75 115 CYS A N 1
ATOM 951 C CA . CYS A 1 115 ? 26.032 -11.813 -53.783 1.00 54.75 115 CYS A CA 1
ATOM 952 C C . CYS A 1 115 ? 26.074 -13.287 -53.340 1.00 54.75 115 CYS A C 1
ATOM 954 O O . CYS A 1 115 ? 25.470 -14.135 -53.990 1.00 54.75 115 CYS A O 1
ATOM 956 N N . ASP A 1 116 ? 26.767 -13.605 -52.241 1.00 61.75 116 ASP A N 1
ATOM 957 C CA . ASP A 1 116 ? 26.629 -14.904 -51.563 1.00 61.75 116 ASP A CA 1
ATOM 958 C C . ASP A 1 116 ? 25.445 -14.865 -50.580 1.00 61.75 116 ASP A C 1
ATOM 960 O O . ASP A 1 116 ? 25.597 -14.867 -49.359 1.00 61.75 116 ASP A O 1
ATOM 964 N N . TYR A 1 117 ? 24.229 -14.813 -51.128 1.00 60.75 117 TYR A N 1
ATOM 965 C CA . TYR A 1 117 ? 22.993 -14.929 -50.340 1.00 60.75 117 TYR A CA 1
ATOM 966 C C . TYR A 1 117 ? 22.847 -16.317 -49.691 1.00 60.75 117 TYR A C 1
ATOM 968 O O . TYR A 1 117 ? 22.168 -16.455 -48.682 1.00 60.75 117 TYR A O 1
ATOM 976 N N . ALA A 1 118 ? 23.572 -17.325 -50.190 1.00 64.31 118 ALA A N 1
ATOM 977 C CA . ALA A 1 118 ? 23.628 -18.659 -49.591 1.00 64.31 118 ALA A CA 1
ATOM 978 C C . ALA A 1 118 ? 24.242 -18.669 -48.176 1.00 64.31 118 ALA A C 1
ATOM 980 O O . ALA A 1 118 ? 23.995 -19.590 -47.402 1.00 64.31 118 ALA A O 1
ATOM 981 N N . ALA A 1 119 ? 25.035 -17.651 -47.813 1.00 61.81 119 ALA A N 1
ATOM 982 C CA . ALA A 1 119 ? 25.533 -17.500 -46.447 1.00 61.81 119 ALA A CA 1
ATOM 983 C C . ALA A 1 119 ? 24.441 -17.014 -45.474 1.00 61.81 119 ALA A C 1
ATOM 985 O O . ALA A 1 119 ? 24.540 -17.283 -44.279 1.00 61.81 119 ALA A O 1
ATOM 986 N N . TRP A 1 120 ? 23.408 -16.333 -45.984 1.00 62.09 120 TRP A N 1
ATOM 987 C CA . TRP A 1 120 ? 22.289 -15.816 -45.194 1.00 62.09 120 TRP A CA 1
ATOM 988 C C . TRP A 1 120 ? 21.235 -16.891 -44.920 1.00 62.09 120 TRP A C 1
ATOM 990 O O . TRP A 1 120 ? 20.7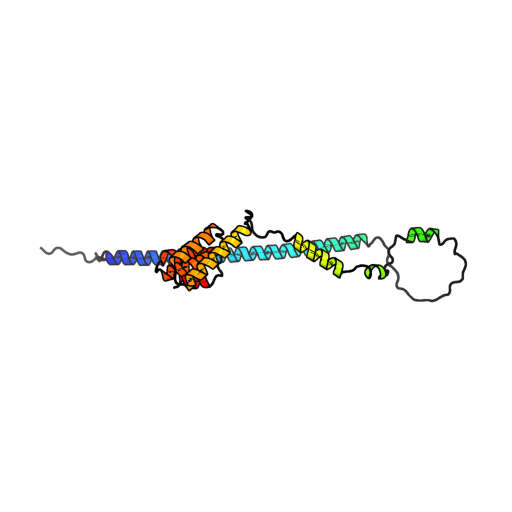43 -16.951 -43.802 1.00 62.09 120 TRP A O 1
ATOM 1000 N N . ASP A 1 121 ? 21.000 -17.820 -45.853 1.00 65.31 121 ASP A N 1
ATOM 1001 C CA . ASP A 1 121 ? 20.142 -19.002 -45.617 1.00 65.31 121 ASP A CA 1
ATOM 1002 C C . ASP A 1 121 ? 20.692 -19.945 -44.533 1.00 65.31 121 ASP A C 1
ATOM 1004 O O . ASP A 1 121 ? 19.990 -20.821 -44.033 1.00 65.31 121 ASP A O 1
ATOM 1008 N N . LYS A 1 122 ? 21.967 -19.784 -44.158 1.00 72.38 122 LYS A N 1
ATOM 1009 C CA . LYS A 1 122 ? 22.590 -20.536 -43.065 1.00 72.38 122 LYS A CA 1
ATOM 1010 C C . LYS A 1 122 ? 22.363 -19.890 -41.691 1.00 72.38 122 LYS A C 1
ATOM 1012 O O . LYS A 1 122 ? 22.676 -20.514 -40.676 1.00 72.38 122 LYS A O 1
ATOM 1017 N N . PHE A 1 123 ? 21.879 -18.648 -41.647 1.00 73.75 123 PHE A N 1
ATOM 1018 C CA . PHE A 1 123 ? 21.556 -17.957 -40.406 1.00 73.75 123 PHE A CA 1
ATOM 1019 C C . PHE A 1 123 ? 20.102 -18.242 -40.029 1.00 73.7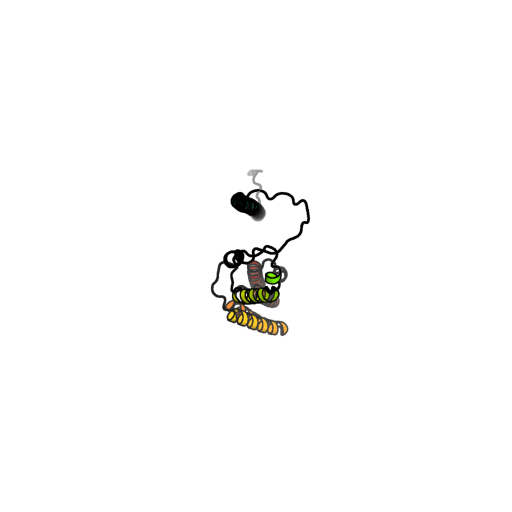5 123 PHE A C 1
ATOM 1021 O O . PHE A 1 123 ? 19.171 -17.661 -40.579 1.00 73.75 123 PHE A O 1
ATOM 1028 N N . ASP A 1 124 ? 19.922 -19.158 -39.083 1.00 74.94 124 ASP A N 1
ATOM 1029 C CA . ASP A 1 124 ? 18.621 -19.445 -38.488 1.00 74.94 124 ASP A CA 1
ATOM 1030 C C . ASP A 1 124 ? 18.276 -18.338 -37.480 1.00 74.94 124 ASP A C 1
ATOM 1032 O O . ASP A 1 124 ? 18.746 -18.333 -36.336 1.00 74.94 124 ASP A O 1
ATOM 1036 N N . ALA A 1 125 ? 17.517 -17.351 -37.955 1.00 74.12 125 ALA A N 1
ATOM 1037 C CA . ALA A 1 125 ? 17.101 -16.201 -37.164 1.00 74.12 125 ALA A CA 1
ATOM 1038 C C . ALA A 1 125 ? 16.236 -16.620 -35.963 1.00 74.12 125 ALA A C 1
ATOM 1040 O O . ALA A 1 125 ? 16.412 -16.072 -34.876 1.00 74.12 125 ALA A O 1
ATOM 1041 N N . ASP A 1 126 ? 15.393 -17.644 -36.114 1.00 78.50 126 ASP A N 1
ATOM 1042 C CA . ASP A 1 126 ? 14.516 -18.135 -35.045 1.00 78.50 126 ASP A CA 1
ATOM 1043 C C . ASP A 1 126 ? 15.334 -18.801 -33.924 1.00 78.50 126 ASP A C 1
ATOM 1045 O O . ASP A 1 126 ? 15.098 -18.579 -32.730 1.00 78.50 126 ASP A O 1
ATOM 1049 N N . ALA A 1 127 ? 16.384 -19.546 -34.281 1.00 81.19 127 ALA A N 1
ATOM 1050 C CA . ALA A 1 127 ? 17.327 -20.108 -33.312 1.0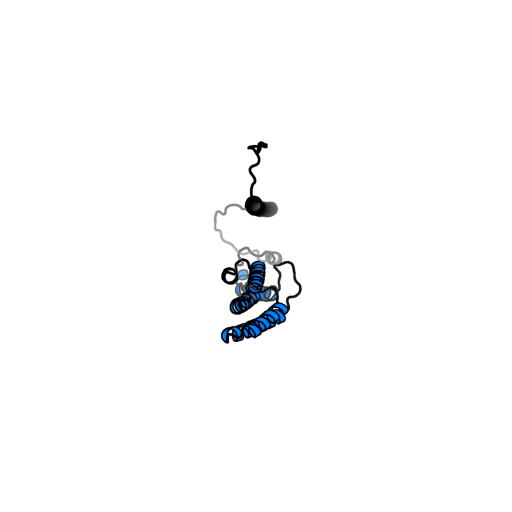0 81.19 127 ALA A CA 1
ATOM 1051 C C . ALA A 1 127 ? 18.186 -19.046 -32.596 1.00 81.19 127 ALA A C 1
ATOM 1053 O O . ALA A 1 127 ? 18.750 -19.321 -31.533 1.00 81.19 127 ALA A O 1
ATOM 1054 N N . TYR A 1 128 ? 18.346 -17.853 -33.174 1.00 81.69 128 TYR A N 1
ATOM 1055 C CA . TYR A 1 128 ? 19.022 -16.730 -32.523 1.00 81.69 128 TYR A CA 1
ATOM 1056 C C . TYR A 1 128 ? 18.077 -15.977 -31.580 1.00 81.69 128 TYR A C 1
ATOM 1058 O O . TYR A 1 128 ? 18.461 -15.715 -30.442 1.00 81.69 128 TYR A O 1
ATOM 1066 N N . CYS A 1 129 ? 16.839 -15.710 -32.007 1.00 75.50 129 CYS A N 1
ATOM 1067 C CA . CYS A 1 129 ? 15.811 -15.082 -31.173 1.00 75.50 129 CYS A CA 1
ATOM 1068 C C . CYS A 1 129 ? 15.556 -15.902 -29.904 1.00 75.50 129 CYS A C 1
ATOM 1070 O O . CYS A 1 129 ? 15.685 -15.381 -28.808 1.00 75.50 129 CYS A O 1
ATOM 1072 N N . THR A 1 130 ? 15.386 -17.220 -30.027 1.00 78.06 130 THR A N 1
ATOM 1073 C CA . THR A 1 130 ? 15.202 -18.103 -28.859 1.00 78.06 130 THR A CA 1
ATOM 1074 C C . THR A 1 130 ? 16.393 -18.118 -27.895 1.00 78.06 130 THR A C 1
ATOM 1076 O O . THR A 1 130 ? 16.218 -18.332 -26.696 1.00 78.06 130 THR A O 1
ATOM 1079 N N . LYS A 1 131 ? 17.620 -17.888 -28.382 1.00 78.62 131 LYS A N 1
ATOM 1080 C CA . LYS A 1 131 ? 1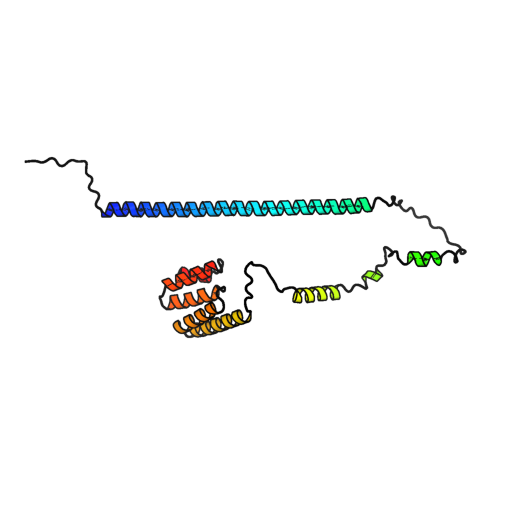8.800 -17.733 -27.515 1.00 78.62 131 LYS A CA 1
ATOM 1081 C C . LYS A 1 131 ? 18.822 -16.382 -26.817 1.00 78.62 131 LYS A C 1
ATOM 1083 O O . LYS A 1 131 ? 19.286 -16.334 -25.685 1.00 78.62 131 LYS A O 1
ATOM 1088 N N . MET A 1 132 ? 18.356 -15.322 -27.474 1.00 73.38 132 MET A N 1
ATOM 1089 C CA . MET A 1 132 ? 18.202 -14.004 -26.858 1.00 73.38 132 MET A CA 1
ATOM 1090 C C . MET A 1 132 ? 17.098 -14.048 -25.803 1.00 73.38 132 MET A C 1
ATOM 1092 O O . MET A 1 132 ? 17.385 -13.712 -24.668 1.00 73.38 132 MET A O 1
ATOM 1096 N N . ASP A 1 133 ? 15.932 -14.620 -26.105 1.00 70.94 133 ASP A N 1
ATOM 1097 C CA . ASP A 1 133 ? 14.825 -14.776 -25.150 1.00 70.94 133 ASP A CA 1
ATOM 1098 C C . ASP A 1 133 ? 15.242 -15.603 -23.922 1.00 70.94 133 ASP A C 1
ATOM 1100 O O . ASP A 1 133 ? 14.896 -15.294 -22.783 1.00 70.94 133 ASP A O 1
ATOM 1104 N N . LYS A 1 134 ? 16.038 -16.662 -24.132 1.00 66.88 134 LYS A N 1
ATOM 1105 C CA . LYS A 1 134 ? 16.570 -17.486 -23.039 1.00 66.88 134 LYS A CA 1
ATOM 1106 C C . LYS A 1 134 ? 17.642 -16.760 -22.222 1.00 66.88 134 LYS A C 1
ATOM 1108 O O . LYS A 1 134 ? 17.755 -17.003 -21.028 1.00 66.88 134 LYS A O 1
ATOM 1113 N N . LYS A 1 135 ? 18.407 -15.870 -22.853 1.00 61.72 135 LYS A N 1
ATOM 1114 C CA . LYS A 1 135 ? 19.410 -15.040 -22.185 1.00 61.72 135 LYS A CA 1
ATOM 1115 C C . LYS A 1 135 ? 18.766 -13.865 -21.440 1.00 61.72 135 LYS A C 1
ATOM 1117 O O . LYS A 1 135 ? 19.186 -13.562 -20.336 1.00 61.72 135 LYS A O 1
ATOM 1122 N N . GLU A 1 136 ? 17.694 -13.285 -21.973 1.00 56.53 136 GLU A N 1
ATOM 1123 C CA . GLU A 1 136 ? 16.853 -12.287 -21.302 1.00 56.53 136 GLU A CA 1
ATOM 1124 C C . GLU A 1 136 ? 16.094 -12.889 -20.113 1.00 56.53 136 GLU A C 1
ATOM 1126 O O . GLU A 1 136 ? 15.891 -12.211 -19.110 1.00 56.53 136 GLU A O 1
ATOM 1131 N N . ALA A 1 137 ? 15.736 -14.176 -20.164 1.00 54.22 137 ALA A N 1
ATOM 1132 C CA . ALA A 1 137 ? 15.207 -14.896 -19.005 1.00 54.22 137 ALA A CA 1
ATOM 1133 C C . ALA A 1 137 ? 16.263 -15.149 -17.907 1.00 54.22 137 ALA A C 1
ATOM 1135 O O . ALA A 1 137 ? 15.893 -15.343 -16.751 1.00 54.22 137 ALA A O 1
ATOM 1136 N N . GLU A 1 138 ? 17.556 -15.143 -18.248 1.00 53.94 138 GLU A N 1
ATOM 1137 C CA . GLU A 1 138 ? 18.671 -15.306 -17.302 1.00 53.94 138 GLU A CA 1
ATOM 1138 C C . GLU A 1 138 ? 19.263 -13.954 -16.836 1.00 53.94 138 GLU A C 1
ATOM 1140 O O . GLU A 1 138 ? 19.842 -13.895 -15.755 1.00 53.94 138 GLU A O 1
ATOM 1145 N N . GLU A 1 139 ? 19.088 -12.865 -17.599 1.00 51.50 139 GLU A N 1
ATOM 1146 C CA . GLU A 1 139 ? 19.589 -11.512 -17.283 1.00 51.50 139 GLU A CA 1
ATOM 1147 C C . GLU A 1 139 ? 18.507 -10.547 -16.747 1.00 51.50 139 GLU A C 1
ATOM 1149 O O . GLU A 1 139 ? 18.856 -9.500 -16.206 1.00 51.50 139 GLU A O 1
ATOM 1154 N N . ASN A 1 140 ? 17.211 -10.901 -16.765 1.00 43.19 140 ASN A N 1
ATOM 1155 C CA . ASN A 1 140 ? 16.159 -10.166 -16.036 1.00 43.19 140 ASN A CA 1
ATOM 1156 C C . ASN A 1 140 ? 16.139 -10.483 -14.527 1.00 43.19 140 ASN A C 1
ATOM 1158 O O . ASN A 1 140 ? 15.090 -10.714 -13.926 1.00 43.19 140 ASN A O 1
ATOM 1162 N N . SER A 1 141 ? 17.314 -10.421 -13.898 1.00 43.69 141 SER A N 1
ATOM 1163 C CA . SER A 1 141 ? 17.454 -10.172 -12.466 1.00 43.69 141 SER A CA 1
ATOM 1164 C C . SER A 1 141 ? 17.934 -8.727 -12.228 1.00 43.69 141 SER A C 1
ATOM 1166 O O . SER A 1 141 ? 19.079 -8.520 -11.839 1.00 43.69 141 SER A O 1
ATOM 1168 N N . SER A 1 142 ? 17.011 -7.762 -12.404 1.00 44.06 142 SER A N 1
ATOM 1169 C CA . SER A 1 142 ? 16.957 -6.415 -11.766 1.00 44.06 142 SER A CA 1
ATOM 1170 C C . SER A 1 142 ? 18.064 -5.379 -12.106 1.00 44.06 142 SER A C 1
ATOM 1172 O O . SER A 1 142 ? 19.108 -5.789 -12.605 1.00 44.06 142 SER A O 1
ATOM 1174 N N . PRO A 1 143 ? 17.942 -4.051 -11.801 1.00 51.03 143 PRO A N 1
ATOM 1175 C CA . PRO A 1 143 ? 16.898 -3.343 -11.024 1.00 51.03 143 PRO A CA 1
ATOM 1176 C C . PRO A 1 143 ? 16.442 -1.944 -11.533 1.00 51.03 143 PRO A C 1
ATOM 1178 O O . PRO A 1 143 ? 17.247 -1.109 -11.938 1.00 51.03 143 PRO A O 1
ATOM 1181 N N . GLU A 1 144 ? 15.158 -1.611 -11.345 1.00 42.62 144 GLU A N 1
ATOM 1182 C CA . GLU A 1 144 ? 14.655 -0.224 -11.353 1.00 42.62 144 GLU A CA 1
ATOM 1183 C C . GLU A 1 144 ? 13.955 0.077 -10.014 1.00 42.62 144 GLU A C 1
ATOM 1185 O O . GLU A 1 144 ? 12.772 -0.186 -9.836 1.00 42.62 144 GLU A O 1
ATOM 1190 N N . SER A 1 145 ? 14.744 0.530 -9.032 1.00 42.06 145 SER A N 1
ATOM 1191 C CA . SER A 1 145 ? 14.427 1.530 -7.994 1.00 42.06 145 SER A CA 1
ATOM 1192 C C . SER A 1 145 ? 15.484 1.437 -6.886 1.00 42.06 145 SER A C 1
ATOM 1194 O O . SER A 1 145 ? 15.786 0.357 -6.380 1.00 42.06 145 SER A O 1
ATOM 1196 N N . GLU A 1 146 ? 16.087 2.569 -6.543 1.00 51.69 146 GLU A N 1
ATOM 1197 C CA . GLU A 1 146 ? 17.154 2.702 -5.552 1.00 51.69 146 GLU A CA 1
ATOM 1198 C C . GLU A 1 146 ? 16.663 2.383 -4.126 1.00 51.69 146 GLU A C 1
ATOM 1200 O O . GLU A 1 146 ? 16.194 3.269 -3.419 1.00 51.69 146 GLU A O 1
ATOM 1205 N N . LEU A 1 147 ? 16.756 1.110 -3.722 1.00 46.78 147 LEU A N 1
ATOM 1206 C CA . LEU A 1 147 ? 16.937 0.592 -2.350 1.00 46.78 147 LEU A CA 1
ATOM 1207 C C . LEU A 1 147 ? 16.850 -0.944 -2.407 1.00 46.78 147 LEU A C 1
ATOM 1209 O O . LEU A 1 147 ? 15.856 -1.549 -2.017 1.00 46.78 147 LEU A O 1
ATOM 1213 N N . SER A 1 148 ? 17.879 -1.594 -2.954 1.00 43.91 148 SER A N 1
ATOM 1214 C CA . SER A 1 148 ? 17.980 -3.055 -2.952 1.00 43.91 148 SER A CA 1
ATOM 1215 C C . SER A 1 148 ? 18.629 -3.537 -1.651 1.00 43.91 148 SER A C 1
ATOM 1217 O O . SER A 1 148 ? 19.798 -3.922 -1.634 1.00 43.91 148 SER A O 1
ATOM 1219 N N . ASP A 1 149 ? 17.863 -3.512 -0.562 1.00 54.75 149 ASP A N 1
ATOM 1220 C CA . ASP A 1 149 ? 17.926 -4.644 0.359 1.00 54.75 149 ASP A CA 1
ATOM 1221 C C . ASP A 1 149 ? 17.272 -5.809 -0.395 1.00 54.75 149 ASP A C 1
ATOM 1223 O O . ASP A 1 149 ? 16.218 -5.624 -1.005 1.00 54.75 149 ASP A O 1
ATOM 1227 N N . GLU A 1 150 ? 17.911 -6.974 -0.446 1.00 56.91 150 GLU A N 1
ATOM 1228 C CA . GLU A 1 150 ? 17.342 -8.177 -1.059 1.00 56.91 150 GLU A CA 1
ATOM 1229 C C . GLU A 1 150 ? 15.971 -8.453 -0.423 1.00 56.91 150 GLU A C 1
ATOM 1231 O O . GLU A 1 150 ? 15.879 -8.936 0.707 1.00 56.91 150 GLU A O 1
ATOM 1236 N N . ILE A 1 151 ? 14.889 -8.082 -1.113 1.00 64.50 151 ILE A N 1
ATOM 1237 C CA . ILE A 1 151 ? 13.543 -8.421 -0.670 1.00 64.50 151 ILE A CA 1
ATOM 1238 C C . ILE A 1 151 ? 13.433 -9.928 -0.869 1.00 64.50 151 ILE A C 1
ATOM 1240 O O . ILE A 1 151 ? 13.329 -10.401 -1.994 1.00 64.50 151 ILE A O 1
ATOM 1244 N N . ASP A 1 152 ? 13.523 -10.670 0.230 1.00 76.50 152 ASP A N 1
ATOM 1245 C CA . ASP A 1 152 ? 13.334 -12.114 0.250 1.00 76.50 152 ASP A CA 1
ATOM 1246 C C . ASP A 1 152 ? 11.959 -12.440 -0.354 1.00 76.50 152 ASP A C 1
ATOM 1248 O O . ASP A 1 152 ? 10.925 -12.181 0.267 1.00 76.50 152 ASP A O 1
ATOM 1252 N N . ASP A 1 153 ? 11.930 -12.986 -1.574 1.00 83.56 153 ASP A N 1
ATOM 1253 C CA . ASP A 1 153 ? 10.691 -13.383 -2.258 1.00 83.56 153 ASP A CA 1
ATOM 1254 C C . ASP A 1 153 ? 9.840 -14.309 -1.366 1.00 83.56 153 ASP A C 1
ATOM 1256 O O . ASP A 1 153 ? 8.609 -14.224 -1.343 1.00 83.56 153 ASP A O 1
ATOM 1260 N N . SER A 1 154 ? 10.495 -15.115 -0.522 1.00 88.44 154 SER A N 1
ATOM 1261 C CA . SER A 1 154 ? 9.832 -15.945 0.488 1.00 88.44 154 SER A CA 1
ATOM 1262 C C . SER A 1 154 ? 9.074 -15.112 1.537 1.00 88.44 154 SER A C 1
ATOM 1264 O O . SER A 1 154 ? 7.970 -15.485 1.945 1.00 88.44 154 SER A O 1
ATOM 1266 N N . ALA A 1 155 ? 9.588 -13.950 1.949 1.00 90.12 155 ALA A N 1
ATOM 1267 C CA . ALA A 1 155 ? 8.890 -13.046 2.863 1.00 90.12 155 ALA A CA 1
ATOM 1268 C C . ALA A 1 155 ? 7.638 -12.422 2.221 1.00 90.12 155 ALA A C 1
ATOM 1270 O O . ALA A 1 155 ? 6.607 -12.290 2.890 1.00 90.12 155 ALA A O 1
ATOM 1271 N N . ILE A 1 156 ? 7.680 -12.097 0.921 1.00 92.12 156 ILE A N 1
ATOM 1272 C CA . ILE A 1 156 ? 6.500 -11.622 0.178 1.00 92.12 156 ILE A CA 1
ATOM 1273 C C . ILE A 1 156 ? 5.423 -12.715 0.134 1.00 92.12 156 ILE A C 1
ATOM 1275 O O . ILE A 1 156 ? 4.242 -12.433 0.376 1.00 92.12 156 ILE A O 1
ATOM 1279 N N . ASP A 1 157 ? 5.810 -13.962 -0.127 1.00 93.75 157 ASP A N 1
ATOM 1280 C CA . ASP A 1 157 ? 4.889 -15.101 -0.161 1.00 93.75 157 ASP A CA 1
ATOM 1281 C C . ASP A 1 157 ? 4.260 -15.381 1.210 1.00 93.75 157 ASP A C 1
ATOM 1283 O O . ASP A 1 157 ? 3.041 -15.574 1.319 1.00 93.75 157 ASP A O 1
ATOM 1287 N N . LEU A 1 158 ? 5.054 -15.318 2.284 1.00 94.88 158 LEU A N 1
ATOM 1288 C CA . LEU A 1 158 ? 4.559 -15.419 3.659 1.00 94.88 158 LEU A CA 1
ATOM 1289 C C . LEU A 1 158 ? 3.566 -14.294 3.984 1.00 94.88 158 LEU A C 1
ATOM 1291 O O . LEU A 1 158 ? 2.483 -14.559 4.520 1.00 94.88 158 LEU A O 1
ATOM 1295 N N . ALA A 1 159 ? 3.878 -13.054 3.598 1.00 95.88 159 ALA A N 1
ATOM 1296 C CA . ALA A 1 159 ? 2.980 -11.915 3.769 1.00 95.88 159 ALA A CA 1
ATOM 1297 C C . ALA A 1 159 ? 1.654 -12.111 3.013 1.00 95.88 159 ALA A C 1
ATOM 1299 O O . ALA A 1 159 ? 0.568 -11.874 3.554 1.00 95.88 159 ALA A O 1
ATOM 1300 N N . ASN A 1 160 ? 1.721 -12.603 1.774 1.00 95.12 160 ASN A N 1
ATOM 1301 C CA . ASN A 1 160 ? 0.547 -12.901 0.961 1.00 95.12 160 ASN A CA 1
ATOM 1302 C C . ASN A 1 160 ? -0.315 -14.012 1.569 1.00 95.12 160 ASN A C 1
ATOM 1304 O O . ASN A 1 160 ? -1.543 -13.874 1.600 1.00 95.12 160 ASN A O 1
ATOM 1308 N N . SER A 1 161 ? 0.312 -15.058 2.111 1.00 96.75 161 SER A N 1
ATOM 1309 C CA . SER A 1 161 ? -0.368 -16.141 2.826 1.00 96.75 161 SER A CA 1
ATOM 1310 C C . SER A 1 161 ? -1.115 -15.623 4.059 1.00 96.75 161 SER A C 1
ATOM 1312 O O . SER A 1 161 ? -2.296 -15.924 4.254 1.00 96.75 161 SER A O 1
ATOM 1314 N N . GLU A 1 162 ? -0.486 -14.768 4.873 1.00 97.38 162 GLU A N 1
ATOM 1315 C CA . GLU A 1 162 ? -1.149 -14.153 6.032 1.00 97.38 162 GLU A CA 1
ATOM 1316 C C . GLU A 1 162 ? -2.289 -13.209 5.627 1.00 97.38 162 GLU A C 1
ATOM 1318 O O . GLU A 1 162 ? -3.362 -13.237 6.239 1.00 97.38 162 GLU A O 1
ATOM 1323 N N . LYS A 1 163 ? -2.128 -12.436 4.544 1.00 97.19 163 LYS A N 1
ATOM 1324 C CA . LYS A 1 163 ? -3.221 -11.637 3.961 1.00 97.19 163 LYS A CA 1
ATOM 1325 C C . LYS A 1 163 ? -4.404 -12.528 3.570 1.00 97.19 163 LYS A C 1
ATOM 1327 O O . LYS A 1 163 ? -5.554 -12.170 3.829 1.00 97.19 163 LYS A O 1
ATOM 1332 N N . GLU A 1 164 ? -4.161 -13.677 2.949 1.00 97.56 164 GLU A N 1
ATOM 1333 C CA . GLU A 1 164 ? -5.228 -14.609 2.571 1.00 97.56 164 GLU A CA 1
ATOM 1334 C C . GLU A 1 164 ? -5.944 -15.205 3.783 1.00 97.56 164 GLU A C 1
ATOM 1336 O O . GLU A 1 164 ? -7.178 -15.236 3.801 1.00 97.56 164 GLU A O 1
ATOM 1341 N N . LYS A 1 165 ? -5.208 -15.572 4.839 1.00 97.50 165 LYS A N 1
ATOM 1342 C CA . LYS A 1 165 ? -5.804 -15.971 6.126 1.00 97.50 165 LYS A CA 1
ATOM 1343 C C . LYS A 1 165 ? -6.678 -14.851 6.697 1.00 97.50 165 LYS A C 1
ATOM 1345 O O . LYS A 1 165 ? -7.827 -15.098 7.068 1.00 97.50 165 LYS A O 1
ATOM 1350 N N . GLY A 1 166 ? -6.190 -13.609 6.681 1.00 97.31 166 GLY A N 1
ATOM 1351 C CA . GLY A 1 166 ? -6.955 -12.423 7.078 1.00 97.31 166 GLY A CA 1
ATOM 1352 C C . GLY A 1 166 ? -8.253 -12.261 6.281 1.00 97.31 166 GLY A C 1
ATOM 1353 O O . GLY A 1 166 ? -9.316 -12.030 6.860 1.00 97.31 166 GLY A O 1
ATOM 1354 N N . ASN A 1 167 ? -8.213 -12.481 4.963 1.00 97.00 167 ASN A N 1
ATOM 1355 C CA . ASN A 1 167 ? -9.400 -12.437 4.104 1.00 97.00 167 ASN A CA 1
ATOM 1356 C C . ASN A 1 167 ? -10.439 -13.506 4.488 1.00 97.00 167 ASN A C 1
ATOM 1358 O O . ASN A 1 167 ? -11.643 -13.248 4.416 1.00 97.00 167 ASN A O 1
ATOM 1362 N N . VAL A 1 168 ? -10.005 -14.699 4.910 1.00 97.94 168 VAL A N 1
ATOM 1363 C CA . VAL A 1 168 ? -10.913 -15.748 5.405 1.00 97.94 168 VAL A CA 1
ATOM 1364 C C . VAL A 1 168 ? -11.609 -15.301 6.694 1.00 97.94 168 VAL A C 1
ATOM 1366 O O . VAL A 1 168 ? -12.823 -15.471 6.812 1.00 97.94 168 VAL A O 1
ATOM 1369 N N . PHE A 1 169 ? -10.887 -14.681 7.630 1.00 97.62 169 PHE A N 1
ATOM 1370 C CA . PHE A 1 169 ? -11.480 -14.136 8.859 1.00 97.62 169 PHE A CA 1
ATOM 1371 C C . PHE A 1 169 ? -12.450 -12.980 8.586 1.00 97.62 169 PHE A C 1
ATOM 1373 O O . PHE A 1 169 ? -13.528 -12.938 9.177 1.00 97.62 169 PHE A O 1
ATOM 1380 N N . VAL A 1 170 ? -12.139 -12.106 7.622 1.00 97.00 170 VAL A N 1
ATOM 1381 C CA . VAL A 1 170 ? -13.054 -11.047 7.158 1.00 97.00 170 VAL A CA 1
ATOM 1382 C C . VAL A 1 170 ? -14.360 -11.633 6.623 1.00 97.00 170 VAL A C 1
ATOM 1384 O O . VAL A 1 170 ? -15.436 -11.154 6.979 1.00 97.00 170 VAL A O 1
ATOM 1387 N N . LYS A 1 171 ? -14.299 -12.706 5.822 1.00 96.94 171 LYS A N 1
ATOM 1388 C CA . LYS A 1 171 ? -15.505 -13.405 5.336 1.00 96.94 171 LYS A CA 1
ATOM 1389 C C . LYS A 1 171 ? -16.337 -13.990 6.481 1.00 96.94 171 LYS A C 1
ATOM 1391 O O . LYS A 1 171 ? -17.560 -14.010 6.393 1.00 96.94 171 LYS A O 1
ATOM 1396 N N . LYS A 1 172 ? -15.682 -14.425 7.561 1.00 97.06 172 LYS A N 1
ATOM 1397 C CA . LYS A 1 172 ? -16.316 -14.908 8.800 1.00 97.06 172 LYS A CA 1
ATOM 1398 C C . LYS A 1 172 ? -16.737 -13.783 9.759 1.00 97.06 172 LYS A C 1
ATOM 1400 O O . LYS A 1 172 ? -17.231 -14.083 10.839 1.00 97.06 172 LYS A O 1
ATOM 1405 N N . GLN A 1 173 ? -16.545 -12.513 9.387 1.00 95.31 173 GLN A N 1
ATOM 1406 C CA . GLN A 1 173 ? -16.814 -11.326 10.215 1.00 95.31 173 GLN A CA 1
ATOM 1407 C C . GLN A 1 173 ? -16.011 -11.279 11.530 1.00 95.31 173 GLN A C 1
ATOM 1409 O O . GLN A 1 173 ? -16.379 -10.589 12.478 1.00 95.31 173 GLN A O 1
ATOM 1414 N N . GLN A 1 174 ? -14.883 -11.989 11.591 1.00 96.94 174 GLN A N 1
ATOM 1415 C CA . GLN A 1 174 ? -13.974 -11.993 12.736 1.00 96.94 174 GLN A CA 1
ATOM 1416 C C . GLN A 1 174 ? -12.910 -10.907 12.543 1.00 96.94 174 GLN A C 1
ATOM 1418 O O . GLN A 1 174 ? -11.809 -11.160 12.056 1.00 96.94 174 GLN A O 1
ATOM 1423 N N . TRP A 1 175 ? -13.260 -9.669 12.896 1.00 96.88 175 TRP A N 1
ATOM 1424 C CA . TRP A 1 175 ? -12.438 -8.489 12.596 1.00 96.88 175 TRP A CA 1
ATOM 1425 C C . TRP A 1 175 ? -11.111 -8.449 13.358 1.00 96.88 175 TRP A C 1
ATOM 1427 O O . TRP A 1 175 ? -10.100 -8.068 12.780 1.00 96.88 175 TRP A O 1
ATOM 1437 N N . ASP A 1 176 ? -11.095 -8.859 14.627 1.00 96.69 176 ASP A N 1
ATOM 1438 C CA . ASP A 1 176 ? -9.880 -8.837 15.456 1.00 96.69 176 ASP A CA 1
ATOM 1439 C C . ASP A 1 176 ? -8.801 -9.786 14.939 1.00 96.69 176 ASP A C 1
ATOM 1441 O O . ASP A 1 176 ? -7.674 -9.369 14.686 1.00 96.69 176 ASP A O 1
ATOM 1445 N N . GLN A 1 177 ? -9.179 -11.036 14.670 1.00 97.19 177 GLN A N 1
ATOM 1446 C CA . GLN A 1 177 ? -8.270 -12.039 14.111 1.00 97.19 177 GLN A CA 1
ATOM 1447 C C . GLN A 1 177 ? -7.763 -11.626 12.723 1.00 97.19 177 GLN A C 1
ATOM 1449 O O . GLN A 1 177 ? -6.597 -11.831 12.392 1.00 97.19 177 GLN A O 1
ATOM 1454 N N . ALA A 1 178 ? -8.616 -10.985 11.916 1.00 97.69 178 ALA A N 1
ATOM 1455 C CA . ALA A 1 178 ? -8.197 -10.438 10.632 1.00 97.69 178 ALA A CA 1
ATOM 1456 C C . ALA A 1 178 ? -7.148 -9.322 10.789 1.00 97.69 178 ALA A C 1
ATOM 1458 O O . ALA A 1 178 ? -6.177 -9.297 10.036 1.00 97.69 178 ALA A O 1
ATOM 1459 N N . ILE A 1 179 ? -7.317 -8.417 11.762 1.00 97.75 179 ILE A N 1
ATOM 1460 C CA . ILE A 1 179 ? -6.352 -7.340 12.046 1.00 97.75 179 ILE A CA 1
ATOM 1461 C C . ILE A 1 179 ? -4.991 -7.919 12.437 1.00 97.75 179 ILE A C 1
ATOM 1463 O O . ILE A 1 179 ? -3.968 -7.430 11.957 1.00 97.75 179 ILE A O 1
ATOM 1467 N N . GLU A 1 180 ? -4.967 -8.966 13.260 1.00 97.69 180 GLU A N 1
ATOM 1468 C CA . GLU A 1 180 ? -3.730 -9.654 13.646 1.00 97.69 180 GLU A CA 1
ATOM 1469 C C . GLU A 1 180 ? -3.030 -10.288 12.438 1.00 97.69 180 GLU A C 1
ATOM 1471 O O . GLU A 1 180 ? -1.826 -10.107 12.263 1.00 97.69 180 GLU A O 1
ATOM 1476 N N . CYS A 1 181 ? -3.772 -10.978 11.565 1.00 97.81 181 CYS A N 1
ATOM 1477 C CA . CYS A 1 181 ? -3.227 -11.535 10.322 1.00 97.81 181 CYS A CA 1
ATOM 1478 C C . CYS A 1 181 ? -2.642 -10.455 9.403 1.00 97.81 181 CYS A C 1
ATOM 1480 O O . CYS A 1 181 ? -1.531 -10.612 8.907 1.00 97.81 181 CYS A O 1
ATOM 1482 N N . TYR A 1 182 ? -3.347 -9.338 9.193 1.00 98.06 182 TYR A N 1
ATOM 1483 C CA . TYR A 1 182 ? -2.814 -8.253 8.362 1.00 98.06 182 TYR A CA 1
ATOM 1484 C C . TYR A 1 182 ? -1.619 -7.552 9.002 1.00 98.06 182 TYR A C 1
ATOM 1486 O O . TYR A 1 182 ? -0.737 -7.095 8.288 1.00 98.06 182 TYR A O 1
ATOM 1494 N N . THR A 1 183 ? -1.570 -7.473 10.331 1.00 97.81 183 THR A N 1
ATOM 1495 C CA . THR A 1 183 ? -0.413 -6.907 11.035 1.00 97.81 183 THR A CA 1
ATOM 1496 C C . THR A 1 183 ? 0.814 -7.790 10.846 1.00 97.81 183 THR A C 1
ATOM 1498 O O . THR A 1 183 ? 1.855 -7.272 10.464 1.00 97.81 183 THR A O 1
ATOM 1501 N N . ARG A 1 184 ? 0.662 -9.116 10.953 1.00 96.94 184 ARG A N 1
ATOM 1502 C CA . ARG A 1 184 ? 1.727 -10.066 10.600 1.00 96.94 184 ARG A CA 1
ATOM 1503 C C . ARG A 1 184 ? 2.148 -9.949 9.133 1.00 96.94 184 ARG A C 1
ATOM 1505 O O . ARG A 1 184 ? 3.333 -9.938 8.842 1.00 96.94 184 ARG A O 1
ATOM 1512 N N . ALA A 1 185 ? 1.202 -9.783 8.204 1.00 96.75 185 ALA A N 1
ATOM 1513 C CA . ALA A 1 185 ? 1.535 -9.557 6.793 1.00 96.75 185 ALA A CA 1
ATOM 1514 C C . ALA A 1 185 ? 2.385 -8.288 6.580 1.00 96.75 185 ALA A C 1
ATOM 1516 O O . ALA A 1 185 ? 3.303 -8.302 5.767 1.00 96.75 185 ALA A O 1
ATOM 1517 N N . ILE A 1 186 ? 2.108 -7.217 7.331 1.00 96.25 186 ILE A N 1
ATOM 1518 C CA . ILE A 1 186 ? 2.884 -5.968 7.297 1.00 96.25 186 ILE A CA 1
ATOM 1519 C C . ILE A 1 186 ? 4.276 -6.150 7.916 1.00 96.25 186 ILE A C 1
ATOM 1521 O O . ILE A 1 186 ? 5.231 -5.571 7.412 1.00 96.25 186 ILE A O 1
ATOM 1525 N N . GLU A 1 187 ? 4.401 -6.950 8.979 1.00 95.44 187 GLU A N 1
ATOM 1526 C CA . GLU A 1 187 ? 5.699 -7.287 9.587 1.00 95.44 187 GLU A CA 1
ATOM 1527 C C . GLU A 1 187 ? 6.605 -8.046 8.611 1.00 95.44 187 GLU A C 1
ATOM 1529 O O . GLU A 1 187 ? 7.805 -7.790 8.579 1.00 95.44 187 GLU A O 1
ATOM 1534 N N . TYR A 1 188 ? 6.034 -8.940 7.796 1.00 93.88 188 TYR A N 1
ATOM 1535 C CA . TYR A 1 188 ? 6.775 -9.634 6.740 1.00 93.88 188 TYR A CA 1
ATOM 1536 C C . TYR A 1 188 ? 7.099 -8.723 5.553 1.00 93.88 188 TYR A C 1
ATOM 1538 O O . TYR A 1 188 ? 8.216 -8.747 5.048 1.00 93.88 188 TYR A O 1
ATOM 1546 N N . TYR A 1 189 ? 6.129 -7.927 5.091 1.00 93.69 189 TYR A N 1
ATOM 1547 C CA . TYR A 1 189 ? 6.320 -7.033 3.953 1.00 93.69 189 TYR A CA 1
ATOM 1548 C C . TYR A 1 189 ? 5.477 -5.760 4.082 1.00 93.69 189 TYR A C 1
ATOM 1550 O O . TYR A 1 189 ? 4.265 -5.749 3.851 1.00 93.69 189 TYR A O 1
ATOM 1558 N N . ALA A 1 190 ? 6.141 -4.653 4.409 1.00 93.06 190 ALA A N 1
ATOM 1559 C CA . ALA A 1 190 ? 5.494 -3.372 4.689 1.00 93.06 190 ALA A CA 1
ATOM 1560 C C . ALA A 1 190 ? 5.206 -2.518 3.441 1.00 93.06 190 ALA A C 1
ATOM 1562 O O . ALA A 1 190 ? 4.537 -1.496 3.543 1.00 93.06 190 ALA A O 1
ATOM 1563 N N . TYR A 1 191 ? 5.680 -2.901 2.255 1.00 92.38 191 TYR A N 1
ATOM 1564 C CA . TYR A 1 191 ? 5.551 -2.057 1.059 1.00 92.38 191 TYR A CA 1
ATOM 1565 C C . TYR A 1 191 ? 4.254 -2.295 0.271 1.00 92.38 191 TYR A C 1
ATOM 1567 O O . TYR A 1 191 ? 3.965 -1.564 -0.674 1.00 92.38 191 TYR A O 1
ATOM 1575 N N . ASN A 1 192 ? 3.424 -3.274 0.658 1.00 94.00 192 ASN A N 1
ATOM 1576 C CA . ASN A 1 192 ? 2.160 -3.535 -0.031 1.00 94.00 192 ASN A CA 1
ATOM 1577 C C . ASN A 1 192 ? 1.004 -2.670 0.527 1.00 94.00 192 ASN A C 1
ATOM 1579 O O . ASN A 1 192 ? 0.552 -2.900 1.657 1.00 94.00 192 ASN A O 1
ATOM 1583 N N . PRO A 1 193 ? 0.414 -1.753 -0.267 1.00 95.88 193 PRO A N 1
ATOM 1584 C CA . PRO A 1 193 ? -0.703 -0.905 0.170 1.00 95.88 193 PRO A CA 1
ATOM 1585 C C . PRO A 1 193 ? -1.984 -1.697 0.488 1.00 95.88 193 PRO A C 1
ATOM 1587 O O . PRO A 1 193 ? -2.854 -1.235 1.237 1.00 95.88 193 PRO A O 1
ATOM 1590 N N . ILE A 1 194 ? -2.129 -2.908 -0.062 1.00 95.94 194 ILE A N 1
ATOM 1591 C CA . ILE A 1 194 ? -3.323 -3.740 0.107 1.00 95.94 194 ILE A CA 1
ATOM 1592 C C . ILE A 1 194 ? -3.485 -4.166 1.569 1.00 95.94 194 ILE A C 1
ATOM 1594 O O . ILE A 1 194 ? -4.617 -4.198 2.061 1.00 95.94 194 ILE A O 1
ATOM 1598 N N . TYR A 1 195 ? -2.385 -4.463 2.271 1.00 96.81 195 TYR A N 1
ATOM 1599 C CA . TYR A 1 195 ? -2.429 -4.939 3.656 1.00 96.81 195 TYR A CA 1
ATOM 1600 C C . TYR A 1 195 ? -3.002 -3.871 4.588 1.00 96.81 195 TYR A C 1
ATOM 1602 O O . TYR A 1 195 ? -3.966 -4.136 5.309 1.00 96.81 195 TYR A O 1
ATOM 1610 N N . TYR A 1 196 ? -2.491 -2.642 4.489 1.00 97.69 196 TYR A N 1
ATOM 1611 C CA . TYR A 1 196 ? -2.988 -1.502 5.256 1.00 97.69 196 TYR A CA 1
ATOM 1612 C C . TYR A 1 196 ? -4.454 -1.225 4.965 1.00 97.69 196 TYR A C 1
ATOM 1614 O O . TYR A 1 196 ? -5.261 -1.116 5.882 1.00 97.69 196 TYR A O 1
ATOM 1622 N N . ALA A 1 197 ? -4.853 -1.195 3.694 1.00 97.00 197 ALA A N 1
ATOM 1623 C CA . ALA A 1 197 ? -6.234 -0.873 3.372 1.00 97.00 197 ALA A CA 1
ATOM 1624 C C . ALA A 1 197 ? -7.215 -1.984 3.805 1.00 97.00 197 ALA A C 1
ATOM 1626 O O . ALA A 1 197 ? -8.362 -1.694 4.152 1.00 97.00 197 ALA A O 1
ATOM 1627 N N . ASN A 1 198 ? -6.802 -3.256 3.788 1.00 96.75 198 ASN A N 1
ATOM 1628 C CA . ASN A 1 198 ? -7.619 -4.355 4.309 1.00 96.75 198 ASN A CA 1
ATOM 1629 C C . ASN A 1 198 ? -7.699 -4.336 5.842 1.00 96.75 198 ASN A C 1
ATOM 1631 O O . ASN A 1 198 ? -8.768 -4.605 6.391 1.00 96.75 198 ASN A O 1
ATOM 1635 N N . ARG A 1 199 ? -6.624 -3.942 6.533 1.00 97.62 199 ARG A N 1
ATOM 1636 C CA . ARG A 1 199 ? -6.650 -3.697 7.980 1.00 97.62 199 ARG A CA 1
ATOM 1637 C C . ARG A 1 199 ? -7.537 -2.498 8.337 1.00 97.62 199 ARG A C 1
ATOM 1639 O O . ARG A 1 199 ? -8.357 -2.608 9.248 1.00 97.62 199 ARG A O 1
ATOM 1646 N N . ALA A 1 200 ? -7.483 -1.422 7.551 1.00 97.56 200 ALA A N 1
ATOM 1647 C CA . ALA A 1 200 ? -8.360 -0.260 7.684 1.00 97.56 200 ALA A CA 1
ATOM 1648 C C . ALA A 1 200 ? -9.840 -0.642 7.560 1.00 97.56 200 ALA A C 1
ATOM 1650 O O . ALA A 1 200 ? -10.657 -0.195 8.360 1.00 97.56 200 ALA A O 1
ATOM 1651 N N . LEU A 1 201 ? -10.194 -1.529 6.620 1.00 96.69 201 LEU A N 1
ATOM 1652 C CA . LEU A 1 201 ? -11.557 -2.060 6.510 1.00 96.69 201 LEU A CA 1
ATOM 1653 C C . LEU A 1 201 ? -12.016 -2.728 7.814 1.00 96.69 201 LEU A C 1
ATOM 1655 O O . LEU A 1 201 ? -13.136 -2.488 8.264 1.00 96.69 201 LEU A O 1
ATOM 1659 N N . CYS A 1 202 ? -11.165 -3.550 8.430 1.00 97.38 202 CYS A N 1
ATOM 1660 C CA . CYS A 1 202 ? -11.483 -4.173 9.712 1.00 97.38 202 CYS A CA 1
ATOM 1661 C C . CYS A 1 202 ? -11.643 -3.127 10.822 1.00 97.38 202 CYS A C 1
ATOM 1663 O O . CYS A 1 202 ? -12.566 -3.233 11.627 1.00 97.38 202 CYS A O 1
ATOM 1665 N N . TYR A 1 203 ? -10.799 -2.091 10.850 1.00 97.56 203 TYR A N 1
ATOM 1666 C CA . TYR A 1 203 ? -10.932 -0.998 11.815 1.00 97.56 203 TYR A CA 1
ATOM 1667 C C . TYR A 1 203 ? -12.219 -0.193 11.640 1.00 97.56 203 TYR A C 1
ATOM 1669 O O . TYR A 1 203 ? -12.852 0.119 12.647 1.00 97.56 203 TYR A O 1
ATOM 1677 N N . LEU A 1 204 ? -12.657 0.065 10.404 1.00 96.38 204 LEU A N 1
ATOM 1678 C CA . LEU A 1 204 ? -13.951 0.699 10.129 1.00 96.38 204 LEU A CA 1
ATOM 1679 C C . LEU A 1 204 ? -15.106 -0.136 10.686 1.00 96.38 204 LEU A C 1
ATOM 1681 O O . LEU A 1 204 ? -15.994 0.391 11.346 1.00 96.38 204 LEU A O 1
ATOM 1685 N N . LYS A 1 205 ? -15.070 -1.461 10.495 1.00 96.00 205 LYS A N 1
ATOM 1686 C CA . LYS A 1 205 ? -16.088 -2.373 11.046 1.00 96.00 205 LYS A CA 1
ATOM 1687 C C . LYS A 1 205 ? -16.072 -2.460 12.570 1.00 96.00 205 LYS A C 1
ATOM 1689 O O . LYS A 1 205 ? -17.085 -2.811 13.163 1.00 96.00 205 LYS A O 1
ATOM 1694 N N . LYS A 1 206 ? -14.943 -2.125 13.191 1.00 95.94 206 LYS A N 1
ATOM 1695 C CA . LYS A 1 206 ? -14.772 -2.022 14.642 1.00 95.94 206 LYS A CA 1
ATOM 1696 C C . LYS A 1 206 ? -14.984 -0.607 15.194 1.00 95.94 206 LYS A C 1
ATOM 1698 O O . LYS A 1 206 ? -14.683 -0.395 16.365 1.00 95.94 206 LYS A O 1
ATOM 1703 N N . GLU A 1 207 ? -15.427 0.344 14.370 1.00 94.88 207 GLU A N 1
ATOM 1704 C CA . GLU A 1 207 ? -15.634 1.755 14.740 1.00 94.88 207 GLU A CA 1
ATOM 1705 C C . GLU A 1 207 ? -14.357 2.464 15.242 1.00 94.88 207 GLU A C 1
ATOM 1707 O O . GLU A 1 207 ? -14.394 3.477 15.941 1.00 94.88 207 GLU A O 1
ATOM 1712 N N . LYS A 1 208 ? -13.178 1.953 14.864 1.00 96.25 208 LYS A N 1
ATOM 1713 C CA . LYS A 1 208 ? -11.871 2.541 15.189 1.00 96.25 208 LYS A CA 1
ATOM 1714 C C . LYS A 1 208 ? -11.406 3.470 14.065 1.00 96.25 208 LYS A C 1
ATOM 1716 O O . LYS A 1 208 ? -10.391 3.216 13.418 1.00 96.25 208 LYS A O 1
ATOM 1721 N N . TYR A 1 209 ? -12.137 4.562 13.853 1.00 95.75 209 TYR A N 1
ATOM 1722 C CA . TYR A 1 209 ? -11.939 5.471 12.713 1.00 95.75 209 TYR A CA 1
ATOM 1723 C C . TYR A 1 209 ? -10.536 6.089 12.645 1.00 95.75 209 TYR A C 1
ATOM 1725 O O . TYR A 1 209 ? -9.929 6.101 11.582 1.00 95.75 209 TYR A O 1
ATOM 1733 N N . LYS A 1 210 ? -9.966 6.504 13.785 1.00 96.19 210 LYS A N 1
ATOM 1734 C CA . LYS A 1 210 ? -8.612 7.096 13.832 1.00 96.19 210 LYS A CA 1
ATOM 1735 C C . LYS A 1 210 ? -7.534 6.152 13.290 1.00 96.19 210 LYS A C 1
ATOM 1737 O O . LYS A 1 210 ? -6.637 6.569 12.565 1.00 96.19 210 LYS A O 1
ATOM 1742 N N . ASN A 1 211 ? -7.632 4.867 13.630 1.00 96.00 211 ASN A N 1
ATOM 1743 C CA . ASN A 1 211 ? -6.678 3.863 13.161 1.00 96.00 211 ASN A CA 1
ATOM 1744 C C . ASN A 1 211 ? -6.898 3.550 11.678 1.00 96.00 211 ASN A C 1
ATOM 1746 O O . ASN A 1 211 ? -5.931 3.371 10.943 1.00 96.00 211 ASN A O 1
ATOM 1750 N N . ALA A 1 212 ? -8.160 3.512 11.236 1.00 97.25 212 ALA A N 1
ATOM 1751 C CA . ALA A 1 212 ? -8.498 3.316 9.832 1.00 97.25 212 ALA A CA 1
ATOM 1752 C C . ALA A 1 212 ? -7.977 4.460 8.948 1.00 97.25 212 ALA A C 1
ATOM 1754 O O . ALA A 1 212 ? -7.434 4.194 7.879 1.00 97.25 212 ALA A O 1
ATOM 1755 N N . GLU A 1 213 ? -8.102 5.711 9.399 1.00 96.75 213 GLU A N 1
ATOM 1756 C CA . GLU A 1 213 ? -7.580 6.882 8.694 1.00 96.75 213 GLU A CA 1
ATOM 1757 C C . GLU A 1 213 ? -6.062 6.792 8.531 1.00 96.75 213 GLU A C 1
ATOM 1759 O O . GLU A 1 213 ? -5.568 6.911 7.410 1.00 96.75 213 GLU A O 1
ATOM 1764 N N . SER A 1 214 ? -5.342 6.493 9.618 1.00 97.19 214 SER A N 1
ATOM 1765 C CA . SER A 1 214 ? -3.889 6.291 9.594 1.00 97.19 214 SER A CA 1
ATOM 1766 C C . SER A 1 214 ? -3.480 5.224 8.571 1.00 97.19 214 SER A C 1
ATOM 1768 O O . SER A 1 214 ? -2.699 5.509 7.663 1.00 97.19 214 SER A O 1
ATOM 1770 N N . ASP A 1 215 ? -4.092 4.037 8.614 1.00 97.44 215 ASP A N 1
ATOM 1771 C CA . ASP A 1 215 ? -3.799 2.960 7.657 1.00 97.44 215 ASP A CA 1
ATOM 1772 C C . ASP A 1 215 ? -4.162 3.331 6.206 1.00 97.44 215 ASP A C 1
ATOM 1774 O O . ASP A 1 215 ? -3.496 2.917 5.259 1.00 97.44 215 ASP A O 1
ATOM 1778 N N . CYS A 1 216 ? -5.212 4.128 5.989 1.00 97.44 216 CYS A N 1
ATOM 1779 C CA . CYS A 1 216 ? -5.523 4.622 4.648 1.00 97.44 216 CYS A CA 1
ATOM 1780 C C . CYS A 1 216 ? -4.499 5.660 4.175 1.00 97.44 216 CYS A C 1
ATOM 1782 O O . CYS A 1 216 ? -4.178 5.692 2.989 1.00 97.44 216 CYS A O 1
ATOM 1784 N N . THR A 1 217 ? -3.976 6.505 5.069 1.00 97.44 217 THR A N 1
ATOM 1785 C CA . THR A 1 217 ? -2.926 7.467 4.706 1.00 97.44 217 THR A CA 1
ATOM 1786 C C . THR A 1 217 ? -1.623 6.773 4.336 1.00 97.44 217 THR A C 1
ATOM 1788 O O . THR A 1 217 ? -1.039 7.139 3.320 1.00 97.44 217 THR A O 1
ATOM 1791 N N . THR A 1 218 ? -1.210 5.734 5.068 1.00 96.81 218 THR A N 1
ATOM 1792 C CA . THR A 1 218 ? -0.014 4.952 4.718 1.00 96.81 218 THR A CA 1
ATOM 1793 C C . THR A 1 218 ? -0.207 4.193 3.407 1.00 96.81 218 THR A C 1
ATOM 1795 O O . THR A 1 218 ? 0.668 4.231 2.547 1.00 96.81 218 THR A O 1
ATOM 1798 N N . ALA A 1 219 ? -1.381 3.590 3.181 1.00 96.62 219 ALA A N 1
ATOM 1799 C CA . ALA A 1 219 ? -1.691 2.936 1.909 1.00 96.62 219 ALA A CA 1
ATOM 1800 C C . ALA A 1 219 ? -1.579 3.896 0.710 1.00 96.62 219 ALA A C 1
ATOM 1802 O O . ALA A 1 219 ? -1.061 3.506 -0.330 1.00 96.62 219 ALA A O 1
ATOM 1803 N N . LEU A 1 220 ? -2.030 5.147 0.860 1.00 96.12 220 LEU A N 1
ATOM 1804 C CA . LEU A 1 220 ? -1.945 6.176 -0.184 1.00 96.12 220 LEU A CA 1
ATOM 1805 C C . LEU A 1 220 ? -0.542 6.771 -0.352 1.00 96.12 220 LEU A C 1
ATOM 1807 O O . LEU A 1 220 ? -0.229 7.294 -1.419 1.00 96.12 220 LEU A O 1
ATOM 1811 N N . GLN A 1 221 ? 0.293 6.725 0.689 1.00 96.25 221 GLN A N 1
ATOM 1812 C CA . GLN A 1 221 ? 1.710 7.079 0.578 1.00 96.25 221 GLN A CA 1
ATOM 1813 C C . GLN A 1 221 ? 2.469 6.048 -0.264 1.00 96.25 221 GLN A C 1
ATOM 1815 O O . GLN A 1 221 ? 3.312 6.445 -1.063 1.00 96.25 221 GLN A O 1
ATOM 1820 N N . LEU A 1 222 ? 2.136 4.761 -0.107 1.00 94.44 222 LEU A N 1
ATOM 1821 C CA . LEU A 1 222 ? 2.704 3.663 -0.894 1.00 94.44 222 LEU A CA 1
ATOM 1822 C C . LEU A 1 222 ? 2.164 3.653 -2.331 1.00 94.44 222 LEU A C 1
ATOM 1824 O O . LEU A 1 222 ? 2.938 3.644 -3.280 1.00 94.44 222 LEU A O 1
ATOM 1828 N N . ASP A 1 223 ? 0.840 3.699 -2.496 1.00 95.38 223 ASP A N 1
ATOM 1829 C CA . ASP A 1 223 ? 0.185 3.748 -3.804 1.00 95.38 223 ASP A CA 1
ATOM 1830 C C . ASP A 1 223 ? -0.897 4.831 -3.842 1.00 95.38 223 ASP A C 1
ATOM 1832 O O . ASP A 1 223 ? -2.026 4.672 -3.364 1.00 95.38 223 ASP A O 1
ATOM 1836 N N . LYS A 1 224 ? -0.549 5.942 -4.495 1.00 95.12 224 LYS A N 1
ATOM 1837 C CA . LYS A 1 224 ? -1.425 7.104 -4.685 1.00 95.12 224 LYS A CA 1
ATOM 1838 C C . LYS A 1 224 ? -2.608 6.819 -5.610 1.00 95.12 224 LYS A C 1
ATOM 1840 O O . LYS A 1 224 ? -3.568 7.580 -5.606 1.00 95.12 224 LYS A O 1
ATOM 1845 N N . THR A 1 225 ? -2.560 5.761 -6.416 1.00 94.31 225 THR A N 1
ATOM 1846 C CA . THR A 1 225 ? -3.633 5.406 -7.359 1.00 94.31 225 THR A CA 1
ATOM 1847 C C . THR A 1 225 ? -4.663 4.459 -6.746 1.00 94.31 225 THR A C 1
ATOM 1849 O O . THR A 1 225 ? -5.695 4.164 -7.358 1.00 94.31 225 THR A O 1
ATOM 1852 N N . TYR A 1 226 ? -4.441 4.010 -5.507 1.00 94.25 226 TYR A N 1
ATOM 1853 C CA . TYR A 1 226 ? -5.262 2.980 -4.898 1.00 94.25 226 TYR A CA 1
ATOM 1854 C C . TYR A 1 226 ? -6.646 3.482 -4.453 1.00 94.25 226 TYR A C 1
ATOM 1856 O O . TYR A 1 226 ? -6.880 3.900 -3.316 1.00 94.25 226 TYR A O 1
ATOM 1864 N N . VAL A 1 227 ? -7.623 3.360 -5.355 1.00 95.12 227 VAL A N 1
ATOM 1865 C CA . VAL A 1 227 ? -9.004 3.856 -5.191 1.00 95.12 227 VAL A CA 1
ATOM 1866 C C . VAL A 1 227 ? -9.680 3.367 -3.902 1.00 95.12 227 VAL A C 1
ATOM 1868 O O . VAL A 1 227 ? -10.385 4.130 -3.238 1.00 95.12 227 VAL A O 1
ATOM 1871 N N . LYS A 1 228 ? -9.458 2.107 -3.499 1.00 93.88 228 LYS A N 1
ATOM 1872 C CA . LYS A 1 228 ? -10.093 1.538 -2.294 1.00 93.88 228 LYS A CA 1
ATOM 1873 C C . LYS A 1 228 ? -9.636 2.231 -1.009 1.00 93.88 228 LYS A C 1
ATOM 1875 O O . LYS A 1 228 ? -10.420 2.303 -0.066 1.00 93.88 228 LYS A O 1
ATOM 1880 N N . ALA A 1 229 ? -8.400 2.730 -0.954 1.00 95.31 229 ALA A N 1
ATOM 1881 C CA . ALA A 1 229 ? -7.911 3.467 0.208 1.00 95.31 229 ALA A CA 1
ATOM 1882 C C . ALA A 1 229 ? -8.612 4.830 0.338 1.00 95.31 229 ALA A C 1
ATOM 1884 O O . ALA A 1 229 ? -9.047 5.182 1.433 1.00 95.31 229 ALA A O 1
ATOM 1885 N N . TYR A 1 230 ? -8.842 5.542 -0.773 1.00 96.00 230 TYR A N 1
ATOM 1886 C CA . TYR A 1 230 ? -9.644 6.772 -0.763 1.00 96.00 230 TYR A CA 1
ATOM 1887 C C . TYR A 1 230 ? -11.078 6.531 -0.290 1.00 96.00 230 TYR A C 1
ATOM 1889 O O . TYR A 1 230 ? -11.566 7.261 0.569 1.00 96.00 230 TYR A O 1
ATOM 1897 N N . GLN A 1 231 ? -11.732 5.486 -0.807 1.00 95.50 231 GLN A N 1
ATOM 1898 C CA . GLN A 1 231 ? -13.100 5.135 -0.410 1.00 95.50 231 GLN A CA 1
ATOM 1899 C C . GLN A 1 231 ? -13.203 4.837 1.088 1.00 95.50 231 GLN A C 1
ATOM 1901 O O . GLN A 1 231 ? -14.146 5.272 1.736 1.00 95.50 231 GLN A O 1
ATOM 1906 N N . ARG A 1 232 ? -12.226 4.113 1.645 1.00 94.12 232 ARG A N 1
ATOM 1907 C CA . ARG A 1 232 ? -12.197 3.749 3.069 1.00 94.12 232 ARG A CA 1
ATOM 1908 C C . ARG A 1 232 ? -11.873 4.933 3.976 1.00 94.12 232 ARG A C 1
ATOM 1910 O O . ARG A 1 232 ? -12.382 4.975 5.084 1.00 94.12 232 ARG A O 1
ATOM 1917 N N . ARG A 1 233 ? -11.068 5.894 3.517 1.00 94.50 233 ARG A N 1
ATOM 1918 C CA . ARG A 1 233 ? -10.777 7.120 4.276 1.00 94.50 233 ARG A CA 1
ATOM 1919 C C . ARG A 1 233 ? -11.957 8.093 4.310 1.00 94.50 233 ARG A C 1
ATOM 1921 O O . ARG A 1 233 ? -12.063 8.878 5.239 1.00 94.50 233 ARG A O 1
ATOM 1928 N N . ALA A 1 234 ? -12.796 8.072 3.276 1.00 92.94 234 ALA A N 1
ATOM 1929 C CA . ALA A 1 234 ? -13.983 8.919 3.179 1.00 92.94 234 ALA A CA 1
ATOM 1930 C C . ALA A 1 234 ? -15.213 8.354 3.917 1.00 92.94 234 ALA A C 1
ATOM 1932 O O . ALA A 1 234 ? -16.188 9.086 4.079 1.00 92.94 234 ALA A O 1
ATOM 1933 N N . ALA A 1 235 ? -15.184 7.068 4.288 1.00 80.50 235 ALA A N 1
ATOM 1934 C CA . ALA A 1 235 ? -16.270 6.353 4.959 1.00 80.50 235 ALA A CA 1
ATOM 1935 C C . ALA A 1 235 ? -16.301 6.637 6.465 1.00 80.50 235 ALA A C 1
ATOM 1937 O O . ALA A 1 235 ? -17.427 6.794 6.985 1.00 80.50 235 ALA A O 1
#

Secondary structure (DSSP, 8-state):
--PPPPTT-----HHHHHHHHHHHHHHHHHHHHHHHHHHHHHHHHHHHHHHHHHHHHHHHHHHHHHHHHHHHHHHHHTTSPPPPP-------------TTSHHHHHTTTTS--TT-GGGTTT--HHHHHHHHHHHHHHH----SSS------HHHHHHHHHHHHHHHHHHHTT-HHHHHHHHHHHHHH-TT-HHHHHHHHHHHHHTT-HHHHHHHHHHHHHH-TT-HHHHHHHH-

Radius of gyration: 39.39 Å; chains: 1; bounding box: 72×85×118 Å

pLDDT: mean 76.88, std 20.71, range [29.81, 98.06]

Sequence (235 aa):
LFKLINPHQIFIPHSRQLWIEFVSFSSFICLKFVEMDSFLLQKQVRDNASDLQEYCKELQEWGNEMKKVDESLKRSSNNQSEVPLRKSKVTKVTESKQQILEDKLIKKAKKIKSCDYAAWDKFDADAYCTKMDKKEAEENSSPESELSDEIDDSAIDLANSEKEKGNVFVKKQQWDQAIECYTRAIEYYAYNPIYYANRALCYLKKEKYKNAESDCTTALQLDKTYVKAYQRRAA